Protein AF-A0A6H2D4D4-F1 (afdb_monomer_lite)

Foldseek 3Di:
DDDDDDDDPPDPDPDPPPPPPCPDLVQLLVLLCVQLNVVLSVQLVVLVVQLVVLVVLLVVLVPDPPRDPVSNVVSVVSNVVSVVSNVVSVVSSVLSLLVSLCVQQVHDSVVLVVCVVVVNQQLVSCVNSVHDSSNSPPDPPDPPPPPPPPPDDDDDDDDDDDDDDDDDPPDDDDDDDDDDDDDDDDDDDDDD

Secondary structure (DSSP, 8-state):
------------------------THHHHHHHHHHH-HHHHHHHHHHHHHHHHHHHHHHHHHH-TT--HHHHHHHHHHHHHHHHHHHHHHHHHHHHHHHHHHHHHT--HHHHHHHHHTT--HHHHHHHTT--GGGG--------------------------------------------------------

Sequence (192 aa):
MKPMKWIIIVALLAFPFTAMAQDSPQTAEQQLIDLVGKAIVEETTQRSEEVRKAKDILDEVLKTTTATQEEKEEAEKKVEEAEAKYAASQKKLDTARVDAYAKQCGKSRAQIQAMRDSGMGWGRIAKECGIHPSAAGKGKGKNKDKNKNKNKKNKSKYSDDDNDDEDDDGDSEDDEIKEKKQKKNKGKGKKK

pLDDT: mean 75.64, std 20.46, range [40.81, 98.25]

Structure (mmCIF, N/CA/C/O backbone):
data_AF-A0A6H2D4D4-F1
#
_entry.id   AF-A0A6H2D4D4-F1
#
loop_
_atom_site.group_PDB
_atom_site.id
_atom_site.type_symbol
_atom_site.label_atom_id
_atom_site.label_alt_id
_atom_site.label_comp_id
_atom_site.label_asym_id
_atom_site.label_entity_id
_atom_site.label_seq_id
_atom_site.pdbx_PDB_ins_code
_atom_site.Cartn_x
_atom_site.Cartn_y
_atom_site.Cartn_z
_atom_site.occupancy
_atom_site.B_iso_or_equiv
_atom_site.auth_seq_id
_atom_site.auth_comp_id
_atom_site.auth_asym_id
_atom_site.auth_atom_id
_atom_site.pdbx_PDB_model_num
ATOM 1 N N . MET A 1 1 ? -1.457 -3.472 66.836 1.00 45.16 1 MET A N 1
ATOM 2 C CA . MET A 1 1 ? -1.679 -3.725 65.394 1.00 45.16 1 MET A CA 1
ATOM 3 C C . MET A 1 1 ? -0.364 -3.450 64.676 1.00 45.16 1 MET A C 1
ATOM 5 O O . MET A 1 1 ? 0.176 -2.368 64.857 1.00 45.16 1 MET A O 1
ATOM 9 N N . LYS A 1 2 ? 0.232 -4.448 64.012 1.00 40.81 2 LYS A N 1
ATOM 10 C CA . LYS A 1 2 ? 1.581 -4.363 63.414 1.00 40.81 2 LYS A CA 1
ATOM 11 C C . LYS A 1 2 ? 1.457 -4.302 61.883 1.00 40.81 2 LYS A C 1
ATOM 13 O O . LYS A 1 2 ? 0.722 -5.127 61.345 1.00 40.81 2 LYS A O 1
ATOM 18 N N . PRO A 1 3 ? 2.152 -3.391 61.180 1.00 61.88 3 PRO A N 1
ATOM 19 C CA . PRO A 1 3 ? 2.104 -3.338 59.723 1.00 61.88 3 PRO A CA 1
ATOM 20 C C . PRO A 1 3 ? 2.983 -4.441 59.112 1.00 61.88 3 PRO A C 1
ATOM 22 O O . PRO A 1 3 ? 4.178 -4.531 59.403 1.00 61.88 3 PRO A O 1
ATOM 25 N N . MET A 1 4 ? 2.385 -5.287 58.268 1.00 57.50 4 MET A N 1
ATOM 26 C CA . MET A 1 4 ? 3.097 -6.293 57.476 1.00 57.50 4 MET A CA 1
ATOM 27 C C . MET A 1 4 ? 3.810 -5.619 56.302 1.00 57.50 4 MET A C 1
ATOM 29 O O . MET A 1 4 ? 3.177 -5.036 55.426 1.00 57.50 4 MET A O 1
ATOM 33 N N . LYS A 1 5 ? 5.139 -5.722 56.281 1.00 56.28 5 LYS A N 1
ATOM 34 C CA . LYS A 1 5 ? 5.980 -5.361 55.137 1.00 56.28 5 LYS A CA 1
ATOM 35 C C . LYS A 1 5 ? 6.016 -6.548 54.175 1.00 56.28 5 LYS A C 1
ATOM 37 O O . LYS A 1 5 ? 6.625 -7.567 54.489 1.00 56.28 5 LYS A O 1
ATOM 42 N N . TRP A 1 6 ? 5.358 -6.423 53.025 1.00 56.03 6 TRP A N 1
ATOM 43 C CA . TRP A 1 6 ? 5.508 -7.360 51.913 1.00 56.03 6 TRP A CA 1
ATOM 44 C C . TRP A 1 6 ? 6.823 -7.070 51.182 1.00 56.03 6 TRP A C 1
ATOM 46 O O . TRP A 1 6 ? 6.993 -6.010 50.583 1.00 56.03 6 TRP A O 1
ATOM 56 N N . ILE A 1 7 ? 7.765 -8.007 51.267 1.00 55.09 7 ILE A N 1
ATOM 57 C CA . ILE A 1 7 ? 9.005 -8.011 50.489 1.00 55.09 7 ILE A CA 1
ATOM 58 C C . ILE A 1 7 ? 8.679 -8.674 49.148 1.00 55.09 7 ILE A C 1
ATOM 60 O O . ILE A 1 7 ? 8.496 -9.887 49.082 1.00 55.09 7 ILE A O 1
ATOM 64 N N . ILE A 1 8 ? 8.579 -7.875 48.086 1.00 59.84 8 ILE A N 1
ATOM 65 C CA . ILE A 1 8 ? 8.473 -8.370 46.710 1.00 59.84 8 ILE A CA 1
ATOM 66 C C . ILE A 1 8 ? 9.898 -8.614 46.205 1.00 59.84 8 ILE A C 1
ATOM 68 O O . ILE A 1 8 ? 10.653 -7.677 45.951 1.00 59.84 8 ILE A O 1
ATOM 72 N N . ILE A 1 9 ? 10.274 -9.888 46.097 1.00 51.97 9 ILE A N 1
ATOM 73 C CA . ILE A 1 9 ? 11.524 -10.333 45.476 1.00 51.97 9 ILE A CA 1
ATOM 74 C C . ILE A 1 9 ? 11.336 -10.236 43.959 1.00 51.97 9 ILE A C 1
ATOM 76 O O . ILE A 1 9 ? 10.672 -11.069 43.346 1.00 51.97 9 ILE A O 1
ATOM 80 N N . VAL A 1 10 ? 11.909 -9.198 43.353 1.00 52.78 10 VAL A N 1
ATOM 81 C CA . VAL A 1 10 ? 12.012 -9.057 41.896 1.00 52.78 10 VAL A CA 1
ATOM 82 C C . VAL A 1 10 ? 13.139 -9.975 41.422 1.00 52.78 10 VAL A C 1
ATOM 84 O O . VAL A 1 10 ? 14.317 -9.624 41.470 1.00 52.78 10 VAL A O 1
ATOM 87 N N . ALA A 1 11 ? 12.775 -11.190 41.011 1.00 52.09 11 ALA A N 1
ATOM 88 C CA . ALA A 1 11 ? 13.682 -12.124 40.359 1.00 52.09 11 ALA A CA 1
ATOM 89 C C . ALA A 1 11 ? 13.967 -11.637 38.930 1.00 52.09 11 ALA A C 1
ATOM 91 O O . ALA A 1 11 ? 13.151 -11.774 38.019 1.00 52.09 11 ALA A O 1
ATOM 92 N N . LEU A 1 12 ? 15.140 -11.035 38.764 1.00 44.41 12 LEU A N 1
ATOM 93 C CA . LEU A 1 12 ? 15.682 -10.532 37.508 1.00 44.41 12 LEU A CA 1
ATOM 94 C C . LEU A 1 12 ? 16.164 -11.728 36.664 1.00 44.41 12 LEU A C 1
ATOM 96 O O . LEU A 1 12 ? 17.333 -12.106 36.686 1.00 44.41 12 LEU A O 1
ATOM 100 N N . LEU A 1 13 ? 15.227 -12.379 35.967 1.00 48.09 13 LEU A N 1
ATOM 101 C CA . LEU A 1 13 ? 15.516 -13.428 34.990 1.00 48.09 13 LEU A CA 1
ATOM 102 C C . LEU A 1 13 ? 16.180 -12.803 33.758 1.00 48.09 13 LEU A C 1
ATOM 104 O O . LEU A 1 13 ? 15.527 -12.195 32.911 1.00 48.09 13 LEU A O 1
ATOM 108 N N . ALA A 1 14 ? 17.498 -12.970 33.673 1.00 45.16 14 ALA A N 1
ATOM 109 C CA . ALA A 1 14 ? 18.284 -12.705 32.481 1.00 45.16 14 ALA A CA 1
ATOM 110 C C . ALA A 1 14 ? 17.878 -13.687 31.368 1.00 45.16 14 ALA A C 1
ATOM 112 O O . ALA A 1 14 ? 18.416 -14.787 31.254 1.00 45.16 14 ALA A O 1
ATOM 113 N N . PHE A 1 15 ? 16.904 -13.295 30.547 1.00 46.66 15 PHE A N 1
ATOM 114 C CA . PHE A 1 15 ? 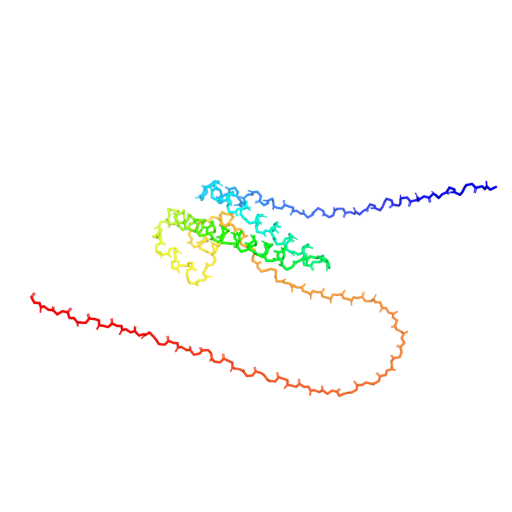16.656 -13.960 29.275 1.00 46.66 15 PHE A CA 1
ATOM 115 C C . PHE A 1 15 ? 17.802 -13.620 28.311 1.00 46.66 15 PHE A C 1
ATOM 117 O O . PHE A 1 15 ? 18.091 -12.436 28.112 1.00 46.66 15 PHE A O 1
ATOM 124 N N . PRO A 1 16 ? 18.458 -14.614 27.687 1.00 46.22 16 PRO A N 1
ATOM 125 C CA . PRO A 1 16 ? 19.383 -14.348 26.602 1.00 46.22 16 PRO A CA 1
ATOM 126 C C . PRO A 1 16 ? 18.584 -13.746 25.445 1.00 46.22 16 PRO A C 1
ATOM 128 O O . PRO A 1 16 ? 17.813 -14.438 24.776 1.00 46.22 16 PRO A O 1
ATOM 131 N N . PHE A 1 17 ? 18.764 -12.443 25.219 1.00 46.81 17 PHE A N 1
ATOM 132 C CA . PHE A 1 17 ? 18.384 -11.797 23.971 1.00 46.81 17 PHE A CA 1
ATOM 133 C C . PHE A 1 17 ? 19.105 -12.542 22.854 1.00 46.81 17 PHE A C 1
ATOM 135 O O . PHE A 1 17 ? 20.295 -12.360 22.606 1.00 46.81 17 PHE A O 1
ATOM 142 N N . THR A 1 18 ? 18.376 -13.444 22.208 1.00 52.31 18 THR A N 1
ATOM 143 C CA . THR A 1 18 ? 18.823 -14.043 20.964 1.00 52.31 18 THR A CA 1
ATOM 144 C C . THR A 1 18 ? 18.830 -12.891 19.974 1.00 52.31 18 THR A C 1
ATOM 146 O O . THR A 1 18 ? 17.768 -12.403 19.590 1.00 52.31 18 THR A O 1
ATOM 149 N N . ALA A 1 19 ? 20.024 -12.398 19.648 1.00 44.31 19 ALA A N 1
ATOM 150 C CA . ALA A 1 19 ? 20.246 -11.403 18.616 1.00 44.31 19 ALA A CA 1
ATOM 151 C C . ALA A 1 19 ? 19.786 -11.996 17.278 1.00 44.31 19 ALA A C 1
ATOM 153 O O . ALA A 1 19 ? 20.555 -12.595 16.530 1.00 44.31 19 ALA A O 1
ATOM 154 N N . MET A 1 20 ? 18.487 -11.889 17.008 1.00 51.41 20 MET A N 1
ATOM 155 C CA . MET A 1 20 ? 17.940 -12.028 15.672 1.00 51.41 20 MET A CA 1
ATOM 156 C C . MET A 1 20 ? 18.625 -10.942 14.856 1.00 51.41 20 MET A C 1
ATOM 158 O O . MET A 1 20 ? 18.450 -9.761 15.149 1.00 51.41 20 MET A O 1
ATOM 162 N N . ALA A 1 21 ? 19.450 -11.344 13.892 1.00 49.28 21 ALA A N 1
ATOM 163 C CA . ALA A 1 21 ? 20.021 -10.444 12.908 1.00 49.28 21 ALA A CA 1
ATOM 164 C C . ALA A 1 21 ? 18.873 -9.650 12.266 1.00 49.28 21 ALA A C 1
ATOM 166 O O . ALA A 1 21 ? 18.154 -10.151 11.400 1.00 49.28 21 ALA A O 1
ATOM 167 N N . GLN A 1 22 ? 18.663 -8.425 12.753 1.00 46.94 22 GLN A N 1
ATOM 168 C CA . GLN A 1 22 ? 17.867 -7.405 12.098 1.00 46.94 22 GLN A CA 1
ATOM 169 C C . GLN A 1 22 ? 18.654 -7.007 10.857 1.00 46.94 22 GLN A C 1
ATOM 171 O O . GLN A 1 22 ? 19.409 -6.044 10.862 1.00 46.94 22 GLN A O 1
ATOM 176 N N . ASP A 1 23 ? 18.529 -7.809 9.807 1.00 50.09 23 ASP A N 1
ATOM 177 C CA . ASP A 1 23 ? 18.882 -7.396 8.461 1.00 50.09 23 ASP A CA 1
ATOM 178 C C . ASP A 1 23 ? 17.985 -6.187 8.153 1.00 50.09 23 ASP A C 1
ATOM 180 O O . ASP A 1 23 ? 16.769 -6.314 7.975 1.00 50.09 23 ASP A O 1
ATOM 184 N N . SER A 1 24 ? 18.564 -4.997 8.314 1.00 51.78 24 SER A N 1
ATOM 185 C CA . SER A 1 24 ? 17.846 -3.754 8.570 1.00 51.78 24 SER A CA 1
ATOM 186 C C . SER A 1 24 ? 16.835 -3.461 7.452 1.00 51.78 24 SER A C 1
ATOM 188 O O . SER A 1 24 ? 17.247 -3.267 6.302 1.00 51.78 24 SER A O 1
ATOM 190 N N . PRO A 1 25 ? 15.523 -3.343 7.752 1.00 54.84 25 PRO A N 1
ATOM 191 C CA . PRO A 1 25 ? 14.494 -3.014 6.756 1.00 54.84 25 PRO A CA 1
ATOM 192 C C . PRO A 1 25 ? 14.746 -1.675 6.040 1.00 54.84 25 PRO A C 1
ATOM 194 O O . PRO A 1 25 ? 14.215 -1.446 4.954 1.00 54.84 25 PRO A O 1
ATOM 197 N N . GLN A 1 26 ? 15.628 -0.836 6.594 1.00 55.75 26 GLN A N 1
ATOM 198 C CA . GLN A 1 26 ? 16.033 0.443 6.019 1.00 55.75 26 GLN A CA 1
ATOM 199 C C . GLN A 1 26 ? 16.576 0.342 4.586 1.00 55.75 26 GLN A C 1
ATOM 201 O O . GLN A 1 26 ? 16.350 1.260 3.807 1.00 55.75 26 GLN A O 1
ATOM 206 N N . THR A 1 27 ? 17.242 -0.748 4.189 1.00 64.44 27 THR A N 1
ATOM 207 C CA . THR A 1 27 ? 17.866 -0.807 2.849 1.00 64.44 27 THR A CA 1
ATOM 208 C C . THR A 1 27 ? 16.850 -0.961 1.714 1.00 64.44 27 THR A C 1
ATOM 210 O O . THR A 1 27 ? 17.025 -0.376 0.646 1.00 64.44 27 THR A O 1
ATOM 213 N N . ALA A 1 28 ? 15.765 -1.711 1.933 1.00 64.12 28 ALA A N 1
ATOM 214 C CA . ALA A 1 28 ? 14.739 -1.926 0.912 1.00 64.12 28 ALA A CA 1
ATOM 215 C C . ALA A 1 28 ? 13.829 -0.702 0.753 1.00 64.12 28 ALA A C 1
ATOM 217 O O . ALA A 1 28 ? 13.467 -0.334 -0.365 1.00 64.12 28 ALA A O 1
ATOM 218 N N . GLU A 1 29 ? 13.488 -0.049 1.865 1.00 63.66 29 GLU A N 1
ATOM 219 C CA . GLU A 1 29 ? 12.719 1.194 1.837 1.00 63.66 29 GLU A CA 1
ATOM 220 C C . GLU A 1 29 ? 13.517 2.322 1.186 1.00 63.66 29 GLU A C 1
ATOM 222 O O . GLU A 1 29 ? 12.974 3.011 0.332 1.00 63.66 29 GLU A O 1
ATOM 227 N N . GLN A 1 30 ? 14.812 2.461 1.491 1.00 72.25 30 GLN A N 1
ATOM 228 C CA . GLN A 1 30 ? 15.668 3.478 0.871 1.00 72.25 30 GLN A CA 1
ATOM 229 C C . GLN A 1 30 ? 15.779 3.319 -0.648 1.00 72.25 30 GLN A C 1
ATOM 231 O O . GLN A 1 30 ? 15.680 4.307 -1.369 1.00 72.25 30 GLN A O 1
ATOM 236 N N . GLN A 1 31 ? 15.924 2.093 -1.156 1.00 71.44 31 GLN A N 1
ATOM 237 C CA . GLN A 1 31 ? 15.977 1.864 -2.604 1.00 71.44 31 GLN A CA 1
ATOM 238 C C . GLN A 1 31 ? 14.624 2.113 -3.279 1.00 71.44 31 GLN A C 1
ATOM 240 O O . GLN A 1 31 ? 14.575 2.652 -4.381 1.00 71.44 31 GLN A O 1
ATOM 245 N N . LEU A 1 32 ? 13.517 1.764 -2.616 1.00 73.19 32 LEU A N 1
ATOM 246 C CA . LEU A 1 32 ? 12.183 2.085 -3.119 1.00 73.19 32 LEU A CA 1
ATOM 247 C C . LEU A 1 32 ? 11.943 3.602 -3.138 1.00 73.19 32 LEU A C 1
ATOM 249 O O . LEU A 1 32 ? 11.353 4.122 -4.081 1.00 73.19 32 LEU A O 1
ATOM 253 N N . ILE A 1 33 ? 12.413 4.299 -2.104 1.00 78.44 33 ILE A N 1
ATOM 254 C CA . ILE A 1 33 ? 12.375 5.756 -1.975 1.00 78.44 33 ILE A CA 1
ATOM 255 C C . ILE A 1 33 ? 13.165 6.424 -3.103 1.00 78.44 33 ILE A C 1
ATOM 257 O O . ILE A 1 33 ? 12.666 7.379 -3.692 1.00 78.44 33 ILE A O 1
ATOM 261 N N . ASP A 1 34 ? 14.354 5.919 -3.425 1.00 82.88 34 ASP A N 1
ATOM 262 C CA . ASP A 1 34 ? 15.183 6.451 -4.512 1.00 82.88 34 ASP A CA 1
ATOM 263 C C . ASP A 1 34 ? 14.537 6.206 -5.887 1.00 82.88 34 ASP A C 1
ATOM 265 O O . ASP A 1 34 ? 14.546 7.062 -6.770 1.00 82.88 34 ASP A O 1
ATOM 269 N N . LEU A 1 35 ? 13.880 5.054 -6.044 1.00 77.44 35 LEU A N 1
ATOM 270 C CA . LEU A 1 35 ? 13.269 4.634 -7.300 1.00 77.44 35 LEU A CA 1
ATOM 271 C C . LEU A 1 35 ? 11.923 5.323 -7.599 1.00 77.44 35 LEU A C 1
ATOM 273 O O . LEU A 1 35 ? 11.656 5.723 -8.731 1.00 77.44 35 LEU A O 1
ATOM 277 N N . VAL A 1 36 ? 11.049 5.409 -6.597 1.00 85.19 36 VAL A N 1
ATOM 278 C CA . VAL A 1 36 ? 9.641 5.836 -6.727 1.00 85.19 36 VAL A CA 1
ATOM 279 C C . VAL A 1 36 ? 9.440 7.268 -6.215 1.00 85.19 36 VAL A C 1
ATOM 281 O O . VAL A 1 36 ? 8.467 7.931 -6.571 1.00 85.19 36 VAL A O 1
ATOM 284 N N . GLY A 1 37 ? 10.379 7.769 -5.412 1.00 89.56 37 GLY A N 1
ATOM 285 C CA . GLY A 1 37 ? 10.309 9.052 -4.729 1.00 89.56 37 GLY A CA 1
ATOM 286 C C . GLY A 1 37 ? 9.872 8.903 -3.272 1.00 89.56 37 GLY A C 1
ATOM 287 O O . GLY A 1 37 ? 8.853 8.280 -2.960 1.00 89.56 37 GLY A O 1
ATOM 288 N N . LYS A 1 38 ? 10.624 9.549 -2.371 1.00 89.56 38 LYS A N 1
ATOM 289 C CA . LYS A 1 38 ? 10.400 9.528 -0.916 1.00 89.56 38 LYS A CA 1
ATOM 290 C C . LYS A 1 38 ? 8.970 9.890 -0.520 1.00 89.56 38 LYS A C 1
ATOM 292 O O . LYS A 1 38 ? 8.352 9.178 0.263 1.00 89.56 38 LYS A O 1
ATOM 297 N N . ALA A 1 39 ? 8.436 10.953 -1.119 1.00 88.62 39 ALA A N 1
ATOM 298 C CA . ALA A 1 39 ? 7.129 11.498 -0.768 1.00 88.62 39 ALA A CA 1
ATOM 299 C C . ALA A 1 39 ? 5.982 10.493 -0.974 1.00 88.62 39 ALA A C 1
ATOM 301 O O . ALA A 1 39 ? 5.096 10.402 -0.134 1.00 88.62 39 ALA A O 1
ATOM 302 N N . ILE A 1 40 ? 6.008 9.707 -2.057 1.00 91.69 40 ILE A N 1
ATOM 303 C CA . ILE A 1 40 ? 4.932 8.750 -2.368 1.00 91.69 40 ILE A CA 1
ATOM 304 C C . ILE A 1 40 ? 4.987 7.548 -1.418 1.00 91.69 40 ILE A C 1
ATOM 306 O O . ILE A 1 40 ? 3.948 7.052 -0.971 1.00 91.69 40 ILE A O 1
ATOM 310 N N . VAL A 1 41 ? 6.198 7.079 -1.100 1.00 90.88 41 VAL A N 1
ATOM 311 C CA . VAL A 1 41 ? 6.401 5.980 -0.148 1.00 90.88 41 VAL A CA 1
ATOM 312 C C . VAL A 1 41 ? 5.967 6.413 1.253 1.00 90.88 41 VAL A C 1
ATOM 314 O O . VAL A 1 41 ? 5.173 5.710 1.873 1.00 90.88 41 VAL A O 1
ATOM 317 N N . GLU A 1 42 ? 6.399 7.589 1.718 1.00 91.25 42 GLU A N 1
ATOM 318 C CA . GLU A 1 42 ? 6.004 8.137 3.022 1.00 91.25 42 GLU A CA 1
ATOM 319 C C . GLU A 1 42 ? 4.496 8.400 3.113 1.00 91.25 42 GLU A C 1
ATOM 321 O O . GLU A 1 42 ? 3.882 7.986 4.095 1.00 91.25 42 GLU A O 1
ATOM 326 N N . GLU A 1 43 ? 3.874 8.989 2.081 1.00 92.56 43 GLU A N 1
ATOM 327 C CA . GLU A 1 43 ? 2.415 9.17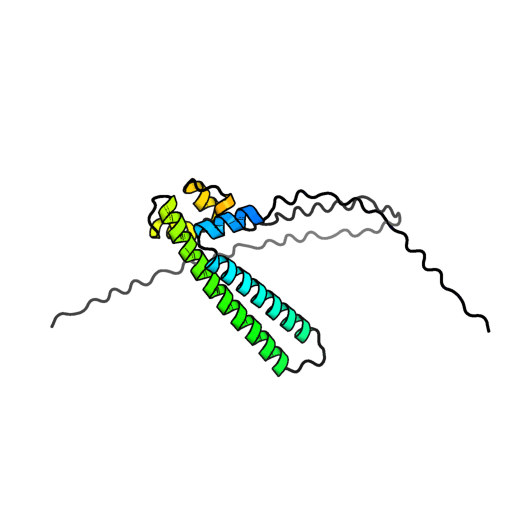7 2.023 1.00 92.56 43 GLU A CA 1
ATOM 328 C C . GLU A 1 43 ? 1.700 7.828 2.169 1.00 92.56 43 GLU A C 1
ATOM 330 O O . GLU A 1 43 ? 0.786 7.687 2.979 1.00 92.56 43 GLU A O 1
ATOM 335 N N . THR A 1 44 ? 2.127 6.803 1.428 1.00 93.38 44 THR A N 1
ATOM 336 C CA . THR A 1 44 ? 1.479 5.483 1.469 1.00 93.38 44 THR A CA 1
ATOM 337 C C . THR A 1 44 ? 1.641 4.808 2.832 1.00 93.38 44 THR A C 1
ATOM 339 O O . THR A 1 44 ? 0.676 4.240 3.348 1.00 93.38 44 THR A O 1
ATOM 342 N N . THR A 1 45 ? 2.822 4.907 3.445 1.00 92.00 45 THR A N 1
ATOM 343 C CA . THR A 1 45 ? 3.078 4.394 4.799 1.00 92.00 45 THR A CA 1
ATOM 344 C C . THR A 1 45 ? 2.235 5.128 5.839 1.00 92.00 45 THR A C 1
ATOM 346 O O . THR A 1 45 ? 1.585 4.484 6.659 1.00 92.00 45 THR A O 1
ATOM 349 N N . GLN A 1 46 ? 2.155 6.459 5.767 1.00 94.88 46 GLN A N 1
ATOM 350 C CA . GLN A 1 46 ? 1.309 7.256 6.656 1.00 94.88 46 GLN A CA 1
ATOM 351 C C . GLN A 1 46 ? -0.167 6.858 6.534 1.00 94.88 46 GLN A C 1
ATOM 353 O O . GLN A 1 46 ? -0.826 6.636 7.548 1.00 94.88 46 GLN A O 1
ATOM 358 N N . ARG A 1 47 ? -0.681 6.690 5.307 1.00 95.94 47 ARG A N 1
ATOM 359 C CA . ARG A 1 47 ? -2.060 6.219 5.087 1.00 95.94 47 ARG A CA 1
ATOM 360 C C . ARG A 1 47 ? -2.290 4.807 5.630 1.00 95.94 47 ARG A C 1
ATOM 362 O O . ARG A 1 47 ? -3.360 4.534 6.159 1.00 95.94 47 ARG A O 1
ATOM 369 N N . SER A 1 48 ? -1.295 3.920 5.551 1.00 94.75 48 SER A N 1
ATOM 370 C CA . SER A 1 48 ? -1.383 2.587 6.163 1.00 94.75 48 SER A CA 1
ATOM 371 C C . SER A 1 48 ? -1.520 2.663 7.686 1.00 94.75 48 SER A C 1
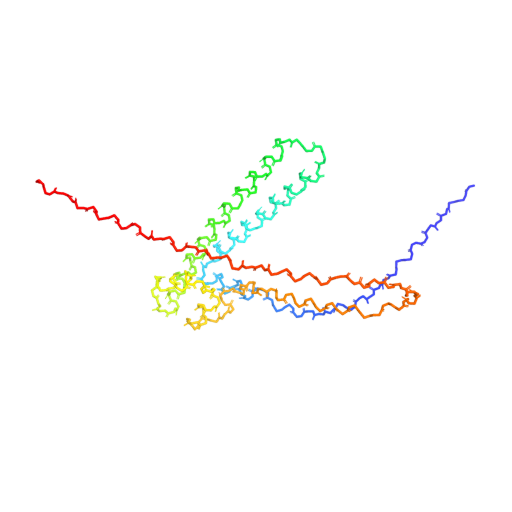ATOM 373 O O . SER A 1 48 ? -2.269 1.885 8.276 1.00 94.75 48 SER A O 1
ATOM 375 N N . GLU A 1 49 ? -0.794 3.579 8.329 1.00 96.00 49 GLU A N 1
ATOM 376 C CA . GLU A 1 49 ? -0.887 3.804 9.775 1.00 96.00 49 GLU A CA 1
ATOM 377 C C . GLU A 1 49 ? -2.231 4.429 10.169 1.00 96.00 49 GLU A C 1
ATOM 379 O O . GLU A 1 49 ? -2.786 4.068 11.204 1.00 96.00 49 GLU A O 1
ATOM 384 N N . GLU A 1 50 ? -2.794 5.319 9.344 1.00 96.69 50 GLU A N 1
ATOM 385 C CA . GLU A 1 50 ? -4.149 5.859 9.541 1.00 96.69 50 GLU A CA 1
ATOM 386 C C . GLU A 1 50 ? -5.208 4.748 9.524 1.00 96.69 50 GLU A C 1
ATOM 388 O O . GLU A 1 50 ? -6.050 4.707 10.419 1.00 96.69 50 GLU A O 1
ATOM 393 N N . VAL A 1 51 ? -5.127 3.807 8.574 1.00 97.94 51 VAL A N 1
ATOM 394 C CA . VAL A 1 51 ? -6.023 2.635 8.529 1.00 97.94 51 VAL A CA 1
ATOM 395 C C . VAL A 1 51 ? -5.891 1.792 9.792 1.00 97.94 51 VAL A C 1
ATOM 397 O O . VAL A 1 51 ? -6.902 1.386 10.360 1.00 97.94 51 VAL A O 1
ATOM 400 N N . ARG A 1 52 ? -4.659 1.534 10.253 1.00 97.00 52 ARG A N 1
ATOM 401 C CA . ARG A 1 52 ? -4.434 0.764 11.484 1.00 97.00 52 ARG A CA 1
ATOM 402 C C . ARG A 1 52 ? -5.085 1.446 12.686 1.00 97.00 52 ARG A C 1
ATOM 404 O O . ARG A 1 52 ? -5.875 0.815 13.374 1.00 97.00 52 ARG A O 1
ATOM 411 N N . LYS A 1 53 ? -4.832 2.744 12.874 1.00 97.50 53 LYS A N 1
ATOM 412 C CA . LYS A 1 53 ? -5.421 3.524 13.972 1.00 97.50 53 LYS A CA 1
ATOM 413 C C . LYS A 1 53 ? -6.946 3.556 13.915 1.00 97.50 53 LYS A C 1
ATOM 415 O O . LYS A 1 53 ? -7.587 3.419 14.947 1.00 97.50 53 LYS A O 1
ATOM 420 N N . ALA A 1 54 ? -7.532 3.725 12.729 1.00 97.44 54 ALA A N 1
ATOM 421 C CA . ALA A 1 54 ? -8.984 3.713 12.573 1.00 97.44 54 ALA A CA 1
ATOM 422 C C . ALA A 1 54 ? -9.585 2.352 12.969 1.00 97.44 54 ALA A C 1
ATOM 424 O O . ALA A 1 54 ? -10.616 2.311 13.634 1.00 97.44 54 ALA A O 1
ATOM 425 N N . LYS A 1 55 ? -8.917 1.246 12.614 1.00 97.62 55 LYS A N 1
ATOM 426 C CA . LYS A 1 55 ? -9.336 -0.108 13.006 1.00 97.62 55 LYS A CA 1
ATOM 427 C C . LYS A 1 55 ? -9.201 -0.354 14.503 1.00 97.62 55 LYS A C 1
ATOM 429 O O . LYS A 1 55 ? -10.099 -0.955 15.078 1.00 97.62 55 LYS A O 1
ATOM 434 N N . ASP A 1 56 ? -8.128 0.135 15.121 1.00 97.56 56 ASP A N 1
ATOM 435 C CA . ASP A 1 56 ? -7.940 0.043 16.571 1.00 97.56 56 ASP A CA 1
ATOM 436 C C . ASP A 1 56 ? -9.063 0.792 17.316 1.00 97.56 56 ASP A C 1
ATOM 438 O O . ASP A 1 56 ? -9.627 0.263 18.269 1.00 97.56 56 ASP A O 1
ATOM 442 N N . ILE A 1 57 ? -9.457 1.979 16.829 1.00 97.62 57 ILE A N 1
ATOM 443 C CA . ILE A 1 57 ? -10.595 2.741 17.374 1.00 97.62 57 ILE A CA 1
ATOM 444 C C . ILE A 1 57 ? -11.904 1.962 17.215 1.00 97.62 57 ILE A C 1
ATOM 446 O O . ILE A 1 57 ? -12.673 1.869 18.166 1.00 97.62 57 ILE A O 1
ATOM 450 N N . LEU A 1 58 ? -12.168 1.395 16.034 1.00 97.12 58 LEU A N 1
ATOM 451 C CA . LEU A 1 58 ? -13.372 0.594 15.812 1.00 97.12 58 LEU A CA 1
ATOM 452 C C . LEU A 1 58 ? -13.424 -0.615 16.758 1.00 97.12 58 LEU A C 1
ATOM 454 O O . LEU A 1 58 ? -14.459 -0.870 17.363 1.00 97.12 58 LEU A O 1
ATOM 458 N N . ASP A 1 59 ? -12.312 -1.331 16.927 1.00 97.81 59 ASP A N 1
ATOM 459 C CA . ASP A 1 59 ? -12.220 -2.469 17.848 1.00 97.81 59 ASP A CA 1
ATOM 460 C C . ASP A 1 59 ? -12.461 -2.045 19.311 1.00 97.81 59 ASP A C 1
ATOM 462 O O . ASP A 1 59 ? -13.168 -2.727 20.053 1.00 97.81 59 ASP A O 1
ATOM 466 N N . GLU A 1 60 ? -11.949 -0.884 19.727 1.00 97.81 60 GLU A N 1
ATOM 467 C CA . GLU A 1 60 ? -12.205 -0.322 21.059 1.00 97.81 60 GLU A CA 1
ATOM 468 C C . GLU A 1 60 ? -13.680 0.075 21.263 1.00 97.81 60 GLU A C 1
ATOM 470 O O . GLU A 1 60 ? -14.274 -0.242 22.301 1.00 97.81 60 GLU A O 1
ATOM 475 N N . VAL A 1 61 ? -14.313 0.681 20.253 1.00 97.75 61 VAL A N 1
ATOM 476 C CA . VAL A 1 61 ? -15.749 1.009 20.270 1.00 97.75 61 VAL A CA 1
ATOM 477 C C . VAL A 1 61 ? -16.597 -0.264 20.341 1.00 97.75 61 VAL A C 1
ATOM 479 O O . VAL A 1 61 ? -17.546 -0.328 21.120 1.00 97.75 61 VAL A O 1
ATOM 482 N N . LEU A 1 62 ? -16.239 -1.313 19.595 1.00 96.50 62 LEU A N 1
ATOM 483 C CA . LEU A 1 62 ? -16.957 -2.593 19.607 1.00 96.50 62 LEU A CA 1
ATOM 484 C C . LEU A 1 62 ? -16.819 -3.347 20.935 1.00 96.50 62 LEU A C 1
ATOM 486 O O . LEU A 1 62 ? -17.757 -4.027 21.353 1.00 96.50 62 LEU A O 1
ATOM 490 N N . LYS A 1 63 ? -15.676 -3.218 21.617 1.00 97.94 63 LYS A N 1
ATOM 491 C CA . LYS A 1 63 ? -15.452 -3.792 22.955 1.00 97.94 63 LYS A CA 1
ATOM 492 C C . LYS A 1 63 ? -16.224 -3.064 24.054 1.00 97.94 63 LYS A C 1
ATOM 494 O O . LYS A 1 63 ? -16.495 -3.652 25.102 1.00 97.94 63 LYS A O 1
ATOM 499 N N . THR A 1 64 ? -16.575 -1.802 23.833 1.00 97.06 64 THR A N 1
ATOM 500 C CA . THR A 1 64 ? -17.291 -0.986 24.811 1.00 97.06 64 THR A CA 1
ATOM 501 C C . THR A 1 64 ? -18.778 -1.351 24.813 1.00 97.06 64 THR A C 1
ATOM 503 O O . THR A 1 64 ? -19.509 -1.078 23.865 1.00 97.06 64 THR A O 1
ATOM 506 N N . THR A 1 65 ? -19.263 -1.957 25.901 1.00 95.00 65 THR A N 1
ATOM 507 C CA . THR A 1 65 ? -20.660 -2.428 26.015 1.00 95.00 65 THR A CA 1
ATOM 508 C C . THR A 1 65 ? -21.695 -1.303 26.020 1.00 95.00 65 THR A C 1
ATOM 510 O O . THR A 1 65 ? -22.866 -1.550 25.742 1.00 95.00 65 THR A O 1
ATOM 513 N N . THR A 1 66 ? -21.274 -0.074 26.322 1.00 97.44 66 THR A N 1
ATOM 514 C CA . THR A 1 66 ? -22.120 1.125 26.351 1.00 97.44 66 THR A CA 1
ATOM 515 C C . THR A 1 66 ? -22.054 1.951 25.069 1.00 97.44 66 THR A C 1
ATOM 517 O O . THR A 1 66 ? -22.703 2.991 25.014 1.00 97.44 66 THR A O 1
ATOM 520 N N . ALA A 1 67 ? -21.274 1.531 24.065 1.00 95.94 67 ALA A N 1
ATOM 521 C CA . ALA A 1 67 ? -21.157 2.274 22.817 1.00 95.94 67 ALA A CA 1
ATOM 522 C C . ALA A 1 67 ? -22.507 2.319 22.093 1.00 95.94 67 ALA A C 1
ATOM 524 O O . ALA A 1 67 ? -23.132 1.286 21.817 1.00 95.94 67 ALA A O 1
ATOM 525 N N . THR A 1 68 ? -22.940 3.532 21.782 1.00 97.62 68 THR A N 1
ATOM 526 C CA . THR A 1 68 ? -24.142 3.806 21.003 1.00 97.62 68 THR A CA 1
ATOM 527 C C . THR A 1 68 ? -23.970 3.334 19.559 1.00 97.62 68 THR A C 1
ATOM 529 O O . THR A 1 68 ? -22.859 3.145 19.059 1.00 97.62 68 THR A O 1
ATOM 532 N N . GLN A 1 69 ? -25.090 3.128 18.866 1.00 97.19 69 GLN A N 1
ATOM 533 C CA . GLN A 1 69 ? -25.069 2.766 17.448 1.00 97.19 69 GLN A CA 1
ATOM 534 C C . GLN A 1 69 ? -24.401 3.858 16.596 1.00 97.19 69 GLN A C 1
ATOM 536 O O . GLN A 1 69 ? -23.638 3.541 15.688 1.00 97.19 69 GLN A O 1
ATOM 541 N N . GLU A 1 70 ? -24.621 5.130 16.938 1.00 97.62 70 GLU A N 1
ATOM 542 C CA . GLU A 1 70 ? -24.016 6.272 16.245 1.00 97.62 70 GLU A CA 1
ATOM 543 C C . GLU A 1 70 ? -22.481 6.262 16.353 1.00 97.62 70 GLU A C 1
ATOM 545 O O . GLU A 1 70 ? -21.794 6.473 15.356 1.00 97.62 70 GLU A O 1
ATOM 550 N N . GLU A 1 71 ? -21.925 5.940 17.528 1.00 97.62 71 GLU A N 1
ATOM 551 C CA . GLU A 1 71 ? -20.469 5.833 17.722 1.00 97.62 71 GLU A CA 1
ATOM 552 C C . GLU A 1 71 ? -19.849 4.706 16.885 1.00 97.62 71 GLU A C 1
ATOM 554 O O . GLU A 1 71 ? -18.747 4.860 16.350 1.00 97.62 71 GLU A O 1
ATOM 559 N N . LYS A 1 72 ? -20.561 3.581 16.739 1.00 98.06 72 LYS A N 1
ATOM 560 C CA . LYS A 1 72 ? -20.129 2.461 15.889 1.00 98.06 72 LYS A CA 1
ATOM 561 C C . LYS A 1 72 ? -20.119 2.861 14.420 1.00 98.06 72 LYS A C 1
ATOM 563 O O . LYS A 1 72 ? -19.102 2.682 13.756 1.00 98.06 72 LYS A O 1
ATOM 568 N N . GLU A 1 73 ? -21.206 3.460 13.938 1.00 97.69 73 GLU A N 1
ATOM 569 C CA . GLU A 1 73 ? -21.320 3.925 12.551 1.00 97.69 73 GLU A CA 1
ATOM 570 C C . GLU A 1 73 ? -20.267 4.992 12.217 1.00 97.69 73 GLU A C 1
ATOM 572 O O . GLU A 1 73 ? -19.665 4.966 11.141 1.00 97.69 73 GLU A O 1
ATOM 577 N N . GLU A 1 74 ? -19.970 5.906 13.146 1.00 97.62 74 GLU A N 1
ATOM 578 C CA . GLU A 1 74 ? -18.904 6.892 12.955 1.00 97.62 74 GLU A CA 1
ATOM 579 C C . GLU A 1 74 ? -17.518 6.230 12.871 1.00 97.62 74 GLU A C 1
ATOM 581 O O . GLU A 1 74 ? -16.702 6.600 12.018 1.00 97.62 74 GLU A O 1
ATOM 586 N N . ALA A 1 75 ? -17.233 5.249 13.732 1.00 97.69 75 ALA A N 1
ATOM 587 C CA . ALA A 1 75 ? -15.971 4.515 13.708 1.00 97.69 75 ALA A CA 1
ATOM 588 C C . ALA A 1 75 ? -15.807 3.693 12.416 1.00 97.69 75 ALA A C 1
ATOM 590 O O . ALA A 1 75 ? -14.740 3.731 11.798 1.00 97.69 75 ALA A O 1
ATOM 591 N N . GLU A 1 76 ? -16.864 3.018 11.959 1.00 97.75 76 GLU A N 1
ATOM 592 C CA . GLU A 1 76 ? -16.881 2.286 10.687 1.00 97.75 76 GLU A CA 1
ATOM 593 C C . GLU A 1 76 ? -16.620 3.219 9.501 1.00 97.75 76 GLU A C 1
ATOM 595 O O . GLU A 1 76 ? -15.740 2.952 8.677 1.00 97.75 76 GLU A O 1
ATOM 600 N N . LYS A 1 77 ? -17.292 4.374 9.463 1.00 98.25 77 LYS A N 1
ATOM 601 C CA . LYS A 1 77 ? -17.083 5.387 8.423 1.00 98.25 77 LYS A CA 1
ATOM 602 C C . LYS A 1 77 ? -15.641 5.904 8.394 1.00 98.25 77 LYS A C 1
ATOM 604 O O . LYS A 1 77 ? -15.087 6.127 7.317 1.00 98.25 77 LYS A O 1
ATOM 609 N N . LYS A 1 78 ? -14.999 6.076 9.557 1.00 97.50 78 LYS A N 1
ATOM 610 C CA . LYS A 1 78 ? -13.577 6.464 9.641 1.00 97.50 78 LYS A CA 1
ATOM 611 C C . LYS A 1 78 ? -12.653 5.387 9.072 1.00 97.50 78 LYS A C 1
ATOM 613 O O . LYS A 1 78 ? -11.678 5.731 8.402 1.00 97.50 78 LYS A O 1
ATOM 618 N N . VAL A 1 79 ? -12.945 4.107 9.320 1.00 98.00 79 VAL A N 1
ATOM 619 C CA . VAL A 1 79 ? -12.193 2.991 8.724 1.00 98.00 79 VAL A CA 1
ATOM 620 C C . VAL A 1 79 ? -12.350 2.998 7.208 1.00 98.00 79 VAL A C 1
ATOM 622 O O . VAL A 1 79 ? -11.339 2.972 6.508 1.00 98.00 79 VAL A O 1
ATOM 625 N N . GLU A 1 80 ? -13.578 3.111 6.700 1.00 98.12 80 GLU A N 1
ATOM 626 C CA . GLU A 1 80 ? -13.852 3.154 5.259 1.00 98.12 80 GLU A CA 1
ATOM 627 C C . GLU A 1 80 ? -13.111 4.316 4.575 1.00 98.12 80 GLU A C 1
ATOM 629 O O . GLU A 1 80 ? -12.432 4.128 3.562 1.00 98.12 80 GLU A O 1
ATOM 634 N N . GLU A 1 81 ? -13.168 5.519 5.153 1.00 98.00 81 GLU A N 1
ATOM 635 C CA . GLU A 1 81 ? -12.480 6.692 4.610 1.00 98.00 81 GLU A CA 1
ATOM 636 C C . GLU A 1 81 ? -10.952 6.511 4.601 1.00 98.00 81 GLU A C 1
ATOM 638 O O . GLU A 1 81 ? -10.280 6.850 3.616 1.00 98.00 81 GLU A O 1
ATOM 643 N N . ALA A 1 82 ? -10.385 5.965 5.682 1.00 97.44 82 ALA A N 1
ATOM 644 C CA . ALA A 1 82 ? -8.957 5.678 5.769 1.00 97.44 82 ALA A CA 1
ATOM 645 C C . ALA A 1 82 ? -8.532 4.625 4.732 1.00 97.44 82 ALA A C 1
ATOM 647 O O . ALA A 1 82 ? -7.512 4.796 4.057 1.00 97.44 82 ALA A O 1
ATOM 648 N N . GLU A 1 83 ? -9.324 3.566 4.551 1.00 97.12 83 GLU A N 1
ATOM 649 C CA . GLU A 1 83 ? -9.065 2.518 3.561 1.00 97.12 83 GLU A CA 1
ATOM 650 C C . GLU A 1 83 ? -9.146 3.054 2.130 1.00 97.12 83 GLU A C 1
ATOM 652 O O . GLU A 1 83 ? -8.266 2.759 1.317 1.00 97.12 83 GLU A O 1
ATOM 657 N N . ALA A 1 84 ? -10.126 3.908 1.824 1.00 97.88 84 ALA A N 1
ATOM 658 C CA . ALA A 1 84 ? -10.239 4.559 0.522 1.00 97.88 84 ALA A CA 1
ATOM 659 C C . ALA A 1 84 ? -9.013 5.438 0.214 1.00 97.88 84 ALA A C 1
ATOM 661 O O . ALA A 1 84 ? -8.449 5.374 -0.886 1.00 97.88 84 ALA A O 1
ATOM 662 N N . LYS A 1 85 ? -8.547 6.222 1.198 1.00 96.94 85 LYS A N 1
ATOM 663 C CA . LYS A 1 85 ? -7.325 7.038 1.085 1.00 96.94 85 LYS A CA 1
ATOM 664 C C . LYS A 1 85 ? -6.082 6.174 0.875 1.00 96.94 85 LYS A C 1
ATOM 666 O O . LYS A 1 85 ? -5.248 6.503 0.028 1.00 96.94 85 LYS A O 1
ATOM 671 N N . TYR A 1 86 ? -5.964 5.067 1.604 1.00 96.88 86 TYR A N 1
ATOM 672 C CA . TYR A 1 86 ? -4.861 4.122 1.455 1.00 96.88 86 TYR A CA 1
ATOM 673 C C . TYR A 1 86 ? -4.872 3.412 0.095 1.00 96.88 86 TYR A C 1
ATOM 675 O O . TYR A 1 86 ? -3.839 3.306 -0.562 1.00 96.88 86 TYR A O 1
ATOM 683 N N . ALA A 1 87 ? -6.038 2.989 -0.393 1.00 96.81 87 ALA A N 1
ATOM 684 C CA . ALA A 1 87 ? -6.170 2.397 -1.721 1.00 96.81 87 ALA A CA 1
ATOM 685 C C . ALA A 1 87 ? -5.776 3.391 -2.828 1.00 96.81 87 ALA A C 1
ATOM 687 O O . ALA A 1 87 ? -5.122 3.020 -3.807 1.00 96.81 87 ALA A O 1
ATOM 688 N N . ALA A 1 88 ? -6.132 4.670 -2.676 1.00 96.12 88 ALA A N 1
ATOM 689 C CA . ALA A 1 88 ? -5.724 5.718 -3.605 1.00 96.12 88 ALA A CA 1
ATOM 690 C C . ALA A 1 88 ? -4.200 5.943 -3.599 1.00 96.12 88 ALA A C 1
ATOM 692 O O . ALA A 1 88 ? -3.602 6.040 -4.673 1.00 96.12 88 ALA A O 1
ATOM 693 N N . SER A 1 89 ? -3.553 5.986 -2.427 1.00 94.38 89 SER A N 1
ATOM 694 C CA . SER A 1 89 ? -2.091 6.131 -2.340 1.00 94.38 89 SER A CA 1
ATOM 695 C C . SER A 1 89 ? -1.351 4.901 -2.873 1.00 94.38 89 SER A C 1
ATOM 697 O O . SER A 1 89 ? -0.393 5.057 -3.630 1.00 94.38 89 SER A O 1
ATOM 699 N N . GLN A 1 90 ? -1.852 3.687 -2.619 1.00 94.25 90 GLN A N 1
ATOM 700 C CA . GLN A 1 90 ? -1.315 2.463 -3.221 1.00 94.25 90 GLN A CA 1
ATOM 701 C C . GLN A 1 90 ? -1.337 2.508 -4.754 1.00 94.25 90 GLN A C 1
ATOM 703 O O . GLN A 1 90 ? -0.336 2.170 -5.382 1.00 94.25 90 GLN A O 1
ATOM 708 N N . LYS A 1 91 ? -2.430 2.974 -5.375 1.00 95.62 91 LYS A N 1
ATOM 709 C CA . LYS A 1 91 ? -2.503 3.126 -6.842 1.00 95.62 91 LYS A CA 1
ATOM 710 C C . LYS A 1 91 ? -1.461 4.110 -7.378 1.00 95.62 91 LYS A C 1
ATOM 712 O O . LYS A 1 91 ? -0.859 3.848 -8.422 1.00 95.62 91 LYS A O 1
ATOM 717 N N . LYS A 1 92 ? -1.221 5.226 -6.674 1.00 95.31 92 LYS A N 1
ATOM 718 C CA . LYS A 1 92 ? -0.152 6.179 -7.030 1.00 95.31 92 LYS A CA 1
ATOM 719 C C . LYS A 1 92 ? 1.221 5.512 -6.947 1.00 95.31 92 LYS A C 1
ATOM 721 O O . LYS A 1 92 ? 2.014 5.636 -7.876 1.00 95.31 92 LYS A O 1
ATOM 726 N N . LEU A 1 93 ? 1.477 4.782 -5.863 1.00 92.81 93 LEU A N 1
ATOM 727 C CA . LEU A 1 93 ? 2.733 4.078 -5.632 1.00 92.81 93 LEU A CA 1
ATOM 728 C C . LEU A 1 93 ? 2.979 2.991 -6.685 1.00 92.81 93 LEU A C 1
ATOM 730 O O . LEU A 1 93 ? 4.078 2.911 -7.227 1.00 92.81 93 LEU A O 1
ATOM 734 N N . ASP A 1 94 ? 1.964 2.200 -7.030 1.00 94.25 94 ASP A N 1
ATOM 735 C CA . ASP A 1 94 ? 2.060 1.196 -8.091 1.00 94.25 94 ASP A CA 1
ATOM 736 C C . ASP A 1 94 ? 2.298 1.849 -9.462 1.00 94.25 94 ASP A C 1
ATOM 738 O O . ASP A 1 94 ? 3.176 1.405 -10.198 1.00 94.25 94 ASP A O 1
ATOM 742 N N . THR A 1 95 ? 1.609 2.950 -9.784 1.00 95.12 95 THR A N 1
ATOM 743 C CA . THR A 1 95 ? 1.847 3.707 -11.030 1.00 95.12 95 THR A CA 1
ATOM 744 C C . THR A 1 95 ? 3.288 4.215 -11.107 1.00 95.12 95 THR A C 1
ATOM 746 O O . THR A 1 95 ? 3.963 4.042 -12.120 1.00 95.12 95 THR A O 1
ATOM 749 N N . ALA A 1 96 ? 3.795 4.794 -10.018 1.00 94.31 96 ALA A N 1
ATOM 750 C CA . ALA A 1 96 ? 5.161 5.295 -9.958 1.00 94.31 96 ALA A CA 1
ATOM 751 C C . ALA A 1 96 ? 6.203 4.156 -10.018 1.00 94.31 96 ALA A C 1
ATOM 753 O O . ALA A 1 96 ? 7.247 4.315 -10.653 1.00 94.31 96 ALA A O 1
ATOM 754 N N . ARG A 1 97 ? 5.902 2.970 -9.462 1.00 93.50 97 ARG A N 1
ATOM 755 C CA . ARG A 1 97 ? 6.719 1.756 -9.649 1.00 93.50 97 ARG A CA 1
ATOM 756 C C . ARG A 1 97 ? 6.764 1.313 -11.106 1.00 93.50 97 ARG A C 1
ATOM 758 O O . ARG A 1 97 ? 7.856 1.058 -11.604 1.00 93.50 97 ARG A O 1
ATOM 765 N N . VAL A 1 98 ? 5.623 1.244 -11.800 1.00 95.88 98 VAL A N 1
ATOM 766 C CA . VAL A 1 98 ? 5.588 0.909 -13.238 1.00 95.88 98 VAL A CA 1
ATOM 767 C C . VAL A 1 98 ? 6.519 1.833 -14.018 1.00 95.88 98 VAL A C 1
ATOM 769 O O . VAL A 1 98 ? 7.315 1.365 -14.831 1.00 95.88 98 VAL A O 1
ATOM 772 N N . ASP A 1 99 ? 6.454 3.134 -13.741 1.00 94.81 99 ASP A N 1
ATOM 773 C CA . ASP A 1 99 ? 7.228 4.146 -14.459 1.00 94.81 99 ASP A CA 1
ATOM 774 C C . ASP A 1 99 ? 8.725 4.011 -14.202 1.00 94.81 99 ASP A C 1
ATOM 776 O O . ASP A 1 99 ? 9.530 4.092 -15.133 1.00 94.81 99 ASP A O 1
ATOM 780 N N . ALA A 1 100 ? 9.107 3.774 -12.950 1.00 91.88 100 ALA A N 1
ATOM 781 C CA . ALA A 1 100 ? 10.502 3.597 -12.589 1.00 91.88 100 ALA A CA 1
ATOM 782 C C . ALA A 1 100 ? 11.091 2.301 -13.172 1.00 91.88 100 ALA A C 1
ATOM 784 O O . ALA A 1 100 ? 12.201 2.305 -13.706 1.00 91.88 100 ALA A O 1
ATOM 785 N N . TYR A 1 101 ? 10.320 1.211 -13.168 1.00 92.38 101 TYR A N 1
ATOM 786 C CA . TYR A 1 101 ? 10.732 -0.063 -13.758 1.00 92.38 101 TYR A CA 1
ATOM 787 C C . TYR A 1 101 ? 10.831 0.029 -15.275 1.00 92.38 101 TYR A C 1
ATOM 789 O O . TYR A 1 101 ? 11.793 -0.471 -15.845 1.00 92.38 101 TYR A O 1
ATOM 797 N N . ALA A 1 102 ? 9.881 0.692 -15.938 1.00 95.19 102 ALA A N 1
ATOM 798 C CA . ALA A 1 102 ? 9.934 0.916 -17.380 1.00 95.19 102 ALA A CA 1
ATOM 799 C C . ALA A 1 102 ? 11.239 1.629 -17.782 1.00 95.19 102 ALA A C 1
ATOM 801 O O . ALA A 1 102 ? 11.929 1.190 -18.702 1.00 95.19 102 ALA A O 1
ATOM 802 N N . LYS A 1 103 ? 11.626 2.669 -17.027 1.00 93.12 103 LYS A N 1
ATOM 803 C CA . LYS A 1 103 ? 12.880 3.408 -17.238 1.00 93.12 103 LYS A CA 1
ATOM 804 C C . LYS A 1 103 ? 14.122 2.540 -17.028 1.00 93.12 103 LYS A C 1
ATOM 806 O O . LYS A 1 103 ? 15.011 2.564 -17.870 1.00 93.12 103 LYS A O 1
ATOM 811 N N . GLN A 1 104 ? 14.190 1.776 -15.936 1.00 90.75 104 GLN A N 1
ATOM 812 C CA . GLN A 1 104 ? 15.373 0.963 -15.615 1.00 90.75 104 GLN A CA 1
ATOM 813 C C . GLN A 1 104 ? 15.511 -0.288 -16.494 1.00 90.75 104 GLN A C 1
ATOM 815 O O . GLN A 1 104 ? 16.616 -0.683 -16.843 1.00 90.75 104 GLN A O 1
ATOM 820 N N . CYS A 1 105 ? 14.390 -0.901 -16.867 1.00 92.56 105 CYS A N 1
ATOM 821 C CA . CYS A 1 105 ? 14.334 -2.156 -17.615 1.00 92.56 105 CYS A CA 1
ATOM 822 C C . CYS A 1 105 ? 14.443 -1.962 -19.135 1.00 92.56 105 CYS A C 1
ATOM 824 O O . CYS A 1 105 ? 14.573 -2.936 -19.874 1.00 92.56 105 CYS A O 1
ATOM 826 N N . GLY A 1 106 ? 14.287 -0.724 -19.623 1.00 94.88 106 GLY A N 1
ATOM 827 C CA . GLY A 1 106 ? 14.153 -0.432 -21.054 1.00 94.88 106 GLY A CA 1
ATOM 828 C C . GLY A 1 106 ? 12.868 -0.992 -21.683 1.00 94.88 106 GLY A C 1
ATOM 829 O O . GLY A 1 106 ? 12.767 -1.084 -22.905 1.00 94.88 106 GLY A O 1
ATOM 830 N N . LYS A 1 107 ? 11.883 -1.386 -20.865 1.00 96.75 107 LYS A N 1
ATOM 831 C CA . LYS A 1 107 ? 10.576 -1.890 -21.311 1.00 96.75 107 LYS A CA 1
ATOM 832 C C . LYS A 1 107 ? 9.543 -0.771 -21.306 1.00 96.75 107 LYS A C 1
ATOM 834 O O . LYS A 1 107 ? 9.636 0.189 -20.548 1.00 96.75 107 LYS A O 1
ATOM 839 N N . SER A 1 108 ? 8.505 -0.914 -22.121 1.00 97.81 108 SER A N 1
ATOM 840 C CA . SER A 1 108 ? 7.373 0.016 -22.085 1.00 97.81 108 SER A CA 1
ATOM 841 C C . SER A 1 108 ? 6.556 -0.137 -20.794 1.00 97.81 108 SER A C 1
ATOM 843 O O . SER A 1 108 ? 6.461 -1.227 -20.225 1.00 97.81 108 SER A O 1
ATOM 845 N N . ARG A 1 109 ? 5.881 0.942 -20.369 1.00 97.50 109 ARG A N 1
ATOM 846 C CA . ARG A 1 109 ? 4.934 0.916 -19.235 1.00 97.50 109 ARG A CA 1
ATOM 847 C C . ARG A 1 109 ? 3.877 -0.179 -19.404 1.00 97.50 109 ARG A C 1
ATOM 849 O O . ARG A 1 109 ? 3.579 -0.893 -18.456 1.00 97.50 109 ARG A O 1
ATOM 856 N N . ALA A 1 110 ? 3.372 -0.354 -20.628 1.00 97.75 110 ALA A N 1
ATOM 857 C CA . ALA A 1 110 ? 2.380 -1.374 -20.959 1.00 97.75 110 ALA A CA 1
ATOM 858 C C . ALA A 1 110 ? 2.897 -2.803 -20.731 1.00 97.75 110 ALA A C 1
ATOM 860 O O . ALA A 1 110 ? 2.154 -3.644 -20.241 1.00 97.75 110 ALA A O 1
ATOM 861 N N . GLN A 1 111 ? 4.171 -3.080 -21.030 1.00 97.94 111 GLN A N 1
ATOM 862 C CA . GLN A 1 111 ? 4.769 -4.393 -20.768 1.00 97.94 111 GLN A CA 1
ATOM 863 C C . GLN A 1 111 ? 4.912 -4.665 -19.269 1.00 97.94 111 GLN A C 1
ATOM 865 O O . GLN A 1 111 ? 4.579 -5.757 -18.819 1.00 97.94 111 GLN A O 1
ATOM 870 N N . ILE A 1 112 ? 5.369 -3.681 -18.488 1.00 97.38 112 ILE A N 1
ATOM 871 C CA . ILE A 1 112 ? 5.478 -3.827 -17.029 1.00 97.38 112 ILE A CA 1
ATOM 872 C C . ILE A 1 112 ? 4.091 -4.001 -16.395 1.00 97.38 112 ILE A C 1
ATOM 874 O O . ILE A 1 112 ? 3.910 -4.879 -15.551 1.00 97.38 112 ILE A O 1
ATOM 878 N N . GLN A 1 113 ? 3.098 -3.230 -16.846 1.00 97.25 113 GLN A N 1
ATOM 879 C CA . GLN A 1 113 ? 1.712 -3.379 -16.404 1.00 97.25 113 GLN A CA 1
ATOM 880 C C . GLN A 1 113 ? 1.159 -4.765 -16.760 1.00 97.25 113 GLN A C 1
ATOM 882 O O . GLN A 1 113 ? 0.605 -5.429 -15.894 1.00 97.25 113 GLN A O 1
ATOM 887 N N . ALA A 1 114 ? 1.400 -5.261 -17.978 1.00 97.62 114 ALA A N 1
ATOM 888 C CA . ALA A 1 114 ? 0.984 -6.604 -18.378 1.00 97.62 114 ALA A CA 1
ATOM 889 C C . ALA A 1 114 ? 1.614 -7.700 -17.498 1.00 97.62 114 ALA A C 1
ATOM 891 O O . ALA A 1 114 ? 0.937 -8.664 -17.150 1.00 97.62 114 ALA A O 1
ATOM 892 N N . MET A 1 115 ? 2.878 -7.542 -17.081 1.00 96.88 115 MET A N 1
ATOM 893 C CA . MET A 1 115 ? 3.506 -8.453 -16.111 1.00 96.88 115 MET A CA 1
ATOM 894 C C . MET A 1 115 ? 2.803 -8.387 -14.746 1.00 96.88 115 MET A C 1
ATOM 896 O O . MET A 1 115 ? 2.595 -9.413 -14.101 1.00 96.88 115 MET A O 1
ATOM 900 N N . ARG A 1 116 ? 2.399 -7.196 -14.294 1.00 95.94 116 ARG A N 1
ATOM 901 C CA . ARG A 1 116 ? 1.662 -7.040 -13.034 1.00 95.94 116 ARG A CA 1
ATOM 902 C C . ARG A 1 116 ? 0.268 -7.666 -13.101 1.00 95.94 116 ARG A C 1
ATOM 904 O O . ARG A 1 116 ? -0.121 -8.358 -12.154 1.00 95.94 116 ARG A O 1
ATOM 911 N N . ASP A 1 117 ? -0.437 -7.447 -14.207 1.00 95.75 117 ASP A N 1
ATOM 912 C CA . ASP A 1 117 ? -1.788 -7.950 -14.476 1.00 95.75 117 ASP A CA 1
ATOM 913 C C . ASP A 1 117 ? -1.799 -9.473 -14.657 1.00 95.75 117 ASP A C 1
ATOM 915 O O . ASP A 1 117 ? -2.759 -10.135 -14.272 1.00 95.75 117 ASP A O 1
ATOM 919 N N . SER A 1 118 ? -0.693 -10.063 -15.128 1.00 96.69 118 SER A N 1
ATOM 920 C CA . SER A 1 118 ? -0.505 -11.520 -15.166 1.00 96.69 118 SER A CA 1
ATOM 921 C C . SER A 1 118 ? -0.275 -12.145 -13.779 1.00 96.69 118 SER A C 1
ATOM 923 O O . SER A 1 118 ? 0.099 -13.314 -13.681 1.00 96.69 118 SER A O 1
ATOM 925 N N . GLY A 1 119 ? -0.410 -11.370 -12.697 1.00 95.44 119 GLY A N 1
ATOM 926 C CA . GLY A 1 119 ? -0.181 -11.814 -11.324 1.00 95.44 119 GLY A CA 1
ATOM 927 C C . GLY A 1 119 ? 1.294 -11.884 -10.916 1.00 95.44 119 GLY A C 1
ATOM 928 O O . GLY A 1 119 ? 1.602 -12.372 -9.825 1.00 95.44 119 GLY A O 1
ATOM 929 N N . MET A 1 120 ? 2.230 -11.396 -11.743 1.00 94.38 120 MET A N 1
ATOM 930 C CA . MET A 1 120 ? 3.641 -11.361 -11.363 1.00 94.38 120 MET A CA 1
ATOM 931 C C . MET A 1 120 ? 3.863 -10.307 -10.269 1.00 94.38 120 MET A C 1
ATOM 933 O O . MET A 1 120 ? 3.514 -9.137 -10.414 1.00 94.38 120 MET A O 1
ATOM 937 N N . GLY A 1 121 ? 4.453 -10.719 -9.145 1.00 93.50 121 GLY A N 1
ATOM 938 C CA . GLY A 1 121 ? 4.796 -9.797 -8.061 1.00 93.50 121 GLY A CA 1
ATOM 939 C C . GLY A 1 121 ? 5.985 -8.896 -8.410 1.00 93.50 121 GLY A C 1
ATOM 940 O O . GLY A 1 121 ? 6.885 -9.316 -9.139 1.00 93.50 121 GLY A O 1
ATOM 941 N N . TRP A 1 122 ? 6.038 -7.701 -7.810 1.00 91.75 122 TRP A N 1
ATOM 942 C CA . TRP A 1 122 ? 7.088 -6.692 -8.023 1.00 91.75 122 TRP A CA 1
ATOM 943 C C . TRP A 1 122 ? 8.517 -7.248 -7.942 1.00 91.75 122 TRP A C 1
ATOM 945 O O . TRP A 1 122 ? 9.335 -6.961 -8.808 1.00 91.75 122 TRP A O 1
ATOM 955 N N . GLY A 1 123 ? 8.801 -8.133 -6.980 1.00 91.56 123 GLY A N 1
ATOM 956 C CA . GLY A 1 123 ? 10.122 -8.759 -6.849 1.00 91.56 123 GLY A CA 1
ATOM 957 C C . GLY A 1 123 ? 10.531 -9.650 -8.030 1.00 91.56 123 GLY A C 1
ATOM 958 O O . GLY A 1 123 ? 11.707 -9.697 -8.383 1.00 91.56 123 GLY A O 1
ATOM 959 N N . ARG A 1 124 ? 9.578 -10.337 -8.676 1.00 92.56 124 ARG A N 1
ATOM 960 C CA . ARG A 1 124 ? 9.863 -11.123 -9.891 1.00 92.56 124 ARG A CA 1
ATOM 961 C C . ARG A 1 124 ? 10.053 -10.205 -11.093 1.00 92.56 124 ARG A C 1
ATOM 963 O O . ARG A 1 124 ? 11.006 -10.401 -11.832 1.00 92.56 124 ARG A O 1
ATOM 970 N N . ILE A 1 125 ? 9.215 -9.174 -11.225 1.00 93.62 125 ILE A N 1
ATOM 971 C CA . ILE A 1 125 ? 9.362 -8.158 -12.277 1.00 93.62 125 ILE A CA 1
ATOM 972 C C . ILE A 1 125 ? 10.738 -7.482 -12.172 1.00 93.62 125 ILE A C 1
ATOM 974 O O . ILE A 1 125 ? 11.413 -7.314 -13.180 1.00 93.62 125 ILE A O 1
ATOM 978 N N . ALA A 1 126 ? 11.198 -7.162 -10.959 1.00 91.94 126 ALA A N 1
ATOM 979 C CA . ALA A 1 126 ? 12.511 -6.558 -10.740 1.00 91.94 126 ALA A CA 1
ATOM 980 C C . ALA A 1 126 ? 13.641 -7.474 -11.211 1.00 91.94 126 ALA A C 1
ATOM 982 O O . ALA A 1 126 ? 14.519 -7.031 -11.946 1.00 91.94 126 ALA A O 1
ATOM 983 N N . LYS A 1 127 ? 13.566 -8.766 -10.866 1.00 91.19 127 LYS A N 1
ATOM 984 C CA . LYS A 1 127 ? 14.534 -9.772 -11.313 1.00 91.19 127 LYS A CA 1
ATOM 985 C C . LYS A 1 127 ? 14.579 -9.893 -12.840 1.00 91.19 127 LYS A C 1
ATOM 987 O O . LYS A 1 127 ? 15.667 -9.914 -13.401 1.00 91.19 127 LYS A O 1
ATOM 992 N N . GLU A 1 128 ? 13.421 -9.920 -13.502 1.00 93.62 128 GLU A N 1
ATOM 993 C CA . GLU A 1 128 ? 13.317 -9.926 -14.974 1.00 93.62 128 GLU A CA 1
ATOM 994 C C . GLU A 1 128 ? 13.878 -8.654 -15.621 1.00 93.62 128 GLU A C 1
ATOM 996 O O . GLU A 1 128 ? 14.299 -8.664 -16.774 1.00 93.62 128 GLU A O 1
ATOM 1001 N N . CYS A 1 129 ? 13.876 -7.551 -14.878 1.00 91.06 129 CYS A N 1
ATOM 1002 C CA . CYS A 1 129 ? 14.425 -6.275 -15.306 1.00 91.06 129 CYS A CA 1
ATOM 1003 C C . CYS A 1 129 ? 15.888 -6.062 -14.904 1.00 91.06 129 CYS A C 1
ATOM 1005 O O . CYS A 1 129 ? 16.425 -4.987 -15.149 1.00 91.06 129 CYS A O 1
ATOM 1007 N N . GLY A 1 130 ? 16.534 -7.052 -14.276 1.00 89.00 130 GLY A N 1
ATOM 1008 C CA . GLY A 1 130 ? 17.901 -6.918 -13.766 1.00 89.00 130 GLY A CA 1
ATOM 1009 C C . GLY A 1 130 ? 18.043 -5.910 -12.619 1.00 89.00 130 GLY A C 1
ATOM 1010 O O . GLY A 1 130 ? 19.158 -5.562 -12.241 1.00 89.00 130 GLY A O 1
ATOM 1011 N N . ILE A 1 131 ? 16.929 -5.449 -12.046 1.00 84.94 131 ILE A N 1
ATOM 1012 C CA . ILE A 1 131 ? 16.903 -4.553 -10.892 1.00 84.94 131 ILE A CA 1
ATOM 1013 C C . ILE A 1 131 ? 17.109 -5.416 -9.648 1.00 84.94 131 ILE A C 1
ATOM 1015 O O . ILE A 1 131 ? 16.449 -6.446 -9.471 1.00 84.94 131 ILE A O 1
ATOM 1019 N N . HIS A 1 132 ? 18.025 -5.011 -8.768 1.00 77.56 132 HIS A N 1
ATOM 1020 C CA . HIS A 1 132 ? 18.307 -5.769 -7.555 1.00 77.56 132 HIS A CA 1
ATOM 1021 C C . HIS A 1 132 ? 17.014 -5.940 -6.726 1.00 77.56 132 HIS A C 1
ATOM 1023 O O . HIS A 1 132 ? 16.329 -4.951 -6.456 1.00 77.56 132 HIS A O 1
ATOM 1029 N N . PRO A 1 133 ? 16.651 -7.161 -6.287 1.00 65.69 133 PRO A N 1
ATOM 1030 C CA . PRO A 1 133 ? 15.357 -7.435 -5.651 1.00 65.69 133 PRO A CA 1
ATOM 1031 C C . PRO A 1 133 ? 15.142 -6.666 -4.341 1.00 65.69 133 PRO A C 1
ATOM 1033 O O . PRO A 1 133 ? 14.001 -6.484 -3.920 1.00 65.69 133 PRO A O 1
ATOM 1036 N N . SER A 1 134 ? 16.215 -6.177 -3.711 1.00 67.06 134 SER A N 1
ATOM 1037 C CA . SER A 1 134 ? 16.125 -5.268 -2.562 1.00 67.06 134 SER A CA 1
ATOM 1038 C C . SER A 1 134 ? 15.391 -3.962 -2.895 1.00 67.06 134 SER A C 1
ATOM 1040 O O . SER A 1 134 ? 14.657 -3.468 -2.045 1.00 67.06 134 SER A O 1
ATOM 1042 N N . ALA A 1 135 ? 15.490 -3.464 -4.132 1.00 62.59 135 ALA A N 1
ATOM 1043 C CA . ALA A 1 135 ? 14.809 -2.248 -4.585 1.00 62.59 135 ALA A CA 1
ATOM 1044 C C . ALA A 1 135 ? 13.321 -2.470 -4.864 1.00 62.59 135 ALA A C 1
ATOM 1046 O O . ALA A 1 135 ? 12.535 -1.528 -4.925 1.00 62.59 135 ALA A O 1
ATOM 1047 N N . ALA A 1 136 ? 12.909 -3.728 -5.019 1.00 62.06 136 ALA A N 1
ATOM 1048 C CA . ALA A 1 136 ? 11.546 -4.079 -5.388 1.00 62.06 136 ALA A CA 1
ATOM 1049 C C . ALA A 1 136 ? 10.557 -4.063 -4.218 1.00 62.06 136 ALA A C 1
ATOM 1051 O O . ALA A 1 136 ? 9.359 -4.281 -4.413 1.00 62.06 136 ALA A O 1
ATOM 1052 N N . GLY A 1 137 ? 11.061 -3.825 -3.005 1.00 61.78 137 GLY A N 1
ATOM 1053 C CA . GLY A 1 137 ? 10.371 -4.142 -1.770 1.00 61.78 137 GLY A CA 1
ATOM 1054 C C . GLY A 1 137 ? 10.298 -5.658 -1.601 1.00 61.78 137 GLY A C 1
ATOM 1055 O O . GLY A 1 137 ? 9.757 -6.376 -2.445 1.00 61.78 137 GLY A O 1
ATOM 1056 N N . LYS A 1 138 ? 10.817 -6.172 -0.481 1.00 61.03 138 LYS A N 1
ATOM 1057 C CA . LYS A 1 138 ? 10.481 -7.522 -0.011 1.00 61.03 138 LYS A CA 1
ATOM 1058 C C . LYS A 1 138 ? 8.969 -7.538 0.228 1.00 61.03 138 LYS A C 1
ATOM 1060 O O . LYS A 1 138 ? 8.498 -7.232 1.318 1.00 61.03 138 LYS A O 1
ATOM 1065 N N . GLY A 1 139 ? 8.190 -7.848 -0.809 1.00 55.09 139 GLY A N 1
ATOM 1066 C CA . GLY A 1 139 ? 6.793 -8.213 -0.639 1.00 55.09 139 GLY A CA 1
ATOM 1067 C C . GLY A 1 139 ? 6.778 -9.301 0.421 1.00 55.09 139 GLY A C 1
ATOM 1068 O O . GLY A 1 139 ? 7.578 -10.231 0.314 1.00 55.09 139 GLY A O 1
ATOM 1069 N N . LYS A 1 140 ? 5.962 -9.135 1.469 1.00 53.97 140 LYS A N 1
ATOM 1070 C CA . 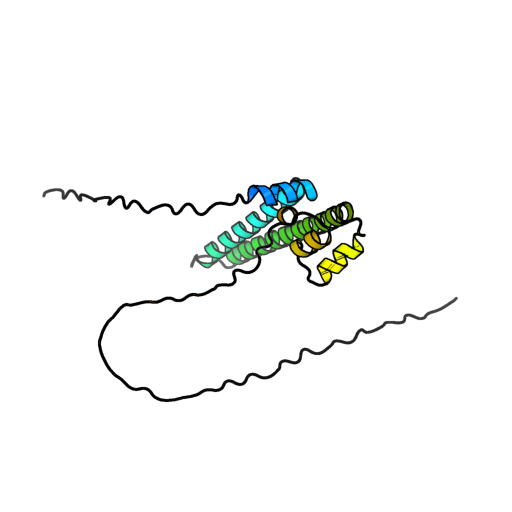LYS A 1 140 ? 5.724 -10.129 2.524 1.00 53.97 140 LYS A CA 1
ATOM 1071 C C . LYS A 1 140 ? 5.287 -11.435 1.856 1.00 53.97 140 LYS A C 1
ATOM 1073 O O . LYS A 1 140 ? 4.106 -11.709 1.669 1.00 53.97 140 LYS A O 1
ATOM 1078 N N . GLY A 1 141 ? 6.261 -12.200 1.382 1.00 50.16 141 GLY A N 1
ATOM 1079 C CA . GLY A 1 141 ? 6.077 -13.475 0.736 1.00 50.16 141 GLY A CA 1
ATOM 1080 C C . GLY A 1 141 ? 5.684 -14.421 1.838 1.00 50.16 141 GLY A C 1
ATOM 1081 O O . GLY A 1 141 ? 6.544 -14.784 2.630 1.00 50.16 141 GLY A O 1
ATOM 1082 N N . LYS A 1 142 ? 4.379 -14.702 1.902 1.00 51.28 142 LYS A N 1
ATOM 1083 C CA . LYS A 1 142 ? 3.719 -15.804 2.602 1.00 51.28 142 LYS A CA 1
ATOM 1084 C C . LYS A 1 142 ? 4.604 -16.422 3.684 1.00 51.28 142 LYS A C 1
ATOM 1086 O O . LYS A 1 142 ? 5.462 -17.249 3.365 1.00 51.28 142 LYS A O 1
ATOM 1091 N N . ASN A 1 143 ? 4.340 -16.067 4.945 1.00 45.25 143 ASN A N 1
ATOM 1092 C CA . ASN A 1 143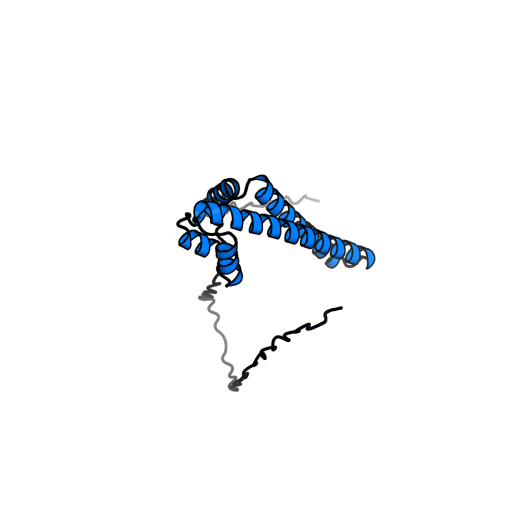 ? 4.643 -16.963 6.053 1.00 45.25 143 ASN A CA 1
ATOM 1093 C C . ASN A 1 143 ? 4.080 -18.325 5.650 1.00 45.25 143 ASN A C 1
ATOM 1095 O O . ASN A 1 143 ? 2.876 -18.554 5.623 1.00 45.25 143 ASN A O 1
ATOM 1099 N N . LYS A 1 144 ? 4.972 -19.208 5.211 1.00 51.12 144 LYS A N 1
ATOM 1100 C CA . LYS A 1 144 ? 4.699 -20.625 5.146 1.00 51.12 144 LYS A CA 1
ATOM 1101 C C . LYS A 1 144 ? 4.758 -21.003 6.613 1.00 51.12 144 LYS A C 1
ATOM 1103 O O . LYS A 1 144 ? 5.848 -21.287 7.109 1.00 51.12 144 LYS A O 1
ATOM 1108 N N . ASP A 1 145 ? 3.627 -20.858 7.302 1.00 53.03 145 ASP A N 1
ATOM 1109 C CA . ASP A 1 145 ? 3.422 -21.319 8.666 1.00 53.03 145 ASP A CA 1
ATOM 1110 C C . ASP A 1 145 ? 3.743 -22.811 8.682 1.00 53.03 145 ASP A C 1
ATOM 1112 O O . ASP A 1 145 ? 2.910 -23.688 8.476 1.00 53.03 145 ASP A O 1
ATOM 1116 N N . LYS A 1 146 ? 5.028 -23.116 8.863 1.00 51.94 146 LYS A N 1
ATOM 1117 C CA . LYS A 1 146 ? 5.487 -24.417 9.303 1.00 51.94 146 LYS A CA 1
ATOM 1118 C C . LYS A 1 146 ? 5.099 -24.470 10.768 1.00 51.94 146 LYS A C 1
ATOM 1120 O O . LYS A 1 146 ? 5.940 -24.251 11.638 1.00 51.94 146 LYS A O 1
ATOM 1125 N N . ASN A 1 147 ? 3.824 -24.764 11.005 1.00 48.41 147 ASN A N 1
ATOM 1126 C CA . ASN A 1 147 ? 3.316 -25.281 12.259 1.00 48.41 147 ASN A CA 1
ATOM 1127 C C . ASN A 1 147 ? 4.042 -26.607 12.541 1.00 48.41 147 ASN A C 1
ATOM 1129 O O . ASN A 1 147 ? 3.557 -27.699 12.266 1.00 48.41 147 ASN A O 1
ATOM 1133 N N . LYS A 1 148 ? 5.286 -26.513 13.019 1.00 50.25 148 LYS A N 1
ATOM 1134 C CA . LYS A 1 148 ? 5.980 -27.607 13.685 1.00 50.25 148 LYS A CA 1
ATOM 1135 C C . LYS A 1 148 ? 5.467 -27.609 15.115 1.00 50.25 148 LYS A C 1
ATOM 1137 O O . LYS A 1 148 ? 6.167 -27.179 16.029 1.00 50.25 148 LYS A O 1
ATOM 1142 N N . ASN A 1 149 ? 4.250 -28.116 15.282 1.00 51.09 149 ASN A N 1
ATOM 1143 C CA . ASN A 1 149 ? 3.749 -28.586 16.559 1.00 51.09 149 AS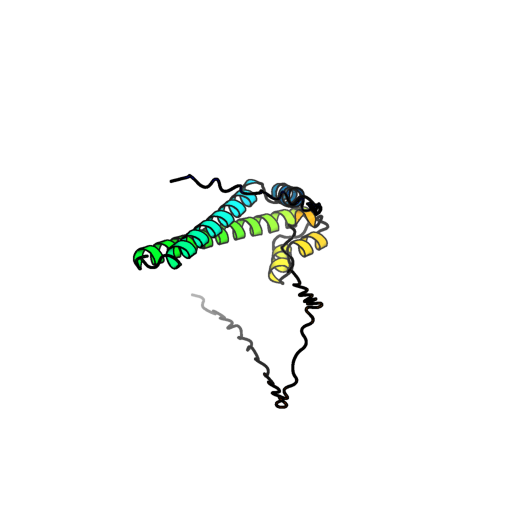N A CA 1
ATOM 1144 C C . ASN A 1 149 ? 4.654 -29.742 17.023 1.00 51.09 149 ASN A C 1
ATOM 1146 O O . ASN A 1 149 ? 4.424 -30.911 16.730 1.00 51.09 149 ASN A O 1
ATOM 1150 N N . LYS A 1 150 ? 5.766 -29.405 17.681 1.00 50.69 150 LYS A N 1
ATOM 1151 C CA . LYS A 1 150 ? 6.533 -30.334 18.510 1.00 50.69 150 LYS A CA 1
ATOM 1152 C C . LYS A 1 150 ? 6.051 -30.167 19.945 1.00 50.69 150 LYS A C 1
ATOM 1154 O O . LYS A 1 150 ? 6.802 -29.705 20.799 1.00 50.69 150 LYS A O 1
ATOM 1159 N N . ASN A 1 151 ? 4.812 -30.576 20.205 1.00 47.41 151 ASN A N 1
ATOM 1160 C CA . ASN A 1 151 ? 4.394 -30.924 21.552 1.00 47.41 151 ASN A CA 1
ATOM 1161 C C . ASN A 1 151 ? 5.135 -32.211 21.946 1.00 47.41 151 ASN A C 1
ATOM 1163 O O . ASN A 1 151 ? 4.731 -33.325 21.614 1.00 47.41 151 ASN A O 1
ATOM 1167 N N . LYS A 1 152 ? 6.313 -32.051 22.554 1.00 50.06 152 LYS A N 1
ATOM 1168 C CA . LYS A 1 152 ? 7.126 -33.152 23.064 1.00 50.06 152 LYS A CA 1
ATOM 1169 C C . LYS A 1 152 ? 7.053 -33.117 24.589 1.00 50.06 152 LYS A C 1
ATOM 1171 O O . LYS A 1 152 ? 7.725 -32.310 25.216 1.00 50.06 152 LYS A O 1
ATOM 1176 N N . LYS A 1 153 ? 6.312 -34.091 25.127 1.00 47.59 153 LYS A N 1
ATOM 1177 C CA . LYS A 1 153 ? 6.344 -34.603 26.506 1.00 47.59 153 LYS A CA 1
ATOM 1178 C C . LYS A 1 153 ? 5.819 -33.663 27.597 1.00 47.59 153 LYS A C 1
ATOM 1180 O O . LYS A 1 153 ? 6.602 -33.049 28.307 1.00 47.59 153 LYS A O 1
ATOM 1185 N N . ASN A 1 154 ? 4.523 -33.779 27.882 1.00 44.03 154 ASN A N 1
ATOM 1186 C CA . ASN A 1 154 ? 4.116 -33.997 29.268 1.00 44.03 154 ASN A CA 1
ATOM 1187 C C . ASN A 1 154 ? 3.505 -35.393 29.391 1.00 44.03 154 ASN A C 1
ATOM 1189 O O . ASN A 1 154 ? 2.569 -35.759 28.690 1.00 44.03 154 ASN A O 1
ATOM 1193 N N . LYS A 1 155 ? 4.160 -36.200 30.222 1.00 50.47 155 LYS A N 1
ATOM 1194 C CA . LYS A 1 155 ? 3.876 -37.601 30.506 1.00 50.47 155 LYS A CA 1
ATOM 1195 C C . LYS A 1 155 ? 3.007 -37.649 31.764 1.00 50.47 155 LYS A C 1
ATOM 1197 O O . LYS A 1 155 ? 3.545 -37.617 32.863 1.00 50.47 155 LYS A O 1
ATOM 1202 N N . SER A 1 156 ? 1.698 -37.765 31.592 1.00 47.12 156 SER A N 1
ATOM 1203 C CA . SER A 1 156 ? 0.759 -38.336 32.572 1.00 47.12 156 SER A CA 1
ATOM 1204 C C . SER A 1 156 ? -0.100 -39.310 31.763 1.00 47.12 156 SER A C 1
ATOM 1206 O O . SER A 1 156 ? -0.815 -38.877 30.876 1.00 47.12 156 SER A O 1
ATOM 1208 N N . LYS A 1 157 ? 0.119 -40.628 31.769 1.00 59.56 157 LYS A N 1
ATOM 1209 C CA . LYS A 1 157 ? -0.102 -41.591 32.857 1.00 59.56 157 LYS A CA 1
ATOM 1210 C C . LYS A 1 157 ? -1.459 -41.384 33.543 1.00 59.56 157 LYS A C 1
ATOM 1212 O O . LYS A 1 157 ? -1.463 -40.889 34.661 1.00 59.56 157 LYS A O 1
ATOM 1217 N N . TYR A 1 158 ? -2.553 -41.732 32.857 1.00 49.53 158 TYR A N 1
ATOM 1218 C CA . TYR A 1 158 ? -3.595 -42.674 33.312 1.00 49.53 158 TYR A CA 1
ATOM 1219 C C . TYR A 1 158 ? -4.666 -42.911 32.218 1.00 49.53 158 TYR A C 1
ATOM 1221 O O . TYR A 1 158 ? -4.981 -41.958 31.513 1.00 49.53 158 TYR A O 1
ATOM 1229 N N . SER A 1 159 ? -5.143 -44.170 32.147 1.00 46.78 159 SER A N 1
ATOM 1230 C CA . SER A 1 159 ? -6.342 -44.766 31.490 1.00 46.78 159 SER A CA 1
ATOM 1231 C C . SER A 1 159 ? -6.582 -44.483 29.995 1.00 46.78 159 SER A C 1
ATOM 1233 O O . SER A 1 159 ? -6.769 -43.336 29.610 1.00 46.78 159 SER A O 1
ATOM 1235 N N . ASP A 1 160 ? -6.461 -45.459 29.085 1.00 52.81 160 ASP A N 1
ATOM 1236 C CA . ASP A 1 160 ? -7.371 -46.616 28.896 1.00 52.81 160 ASP A CA 1
ATOM 1237 C C . ASP A 1 160 ? -8.832 -46.163 28.909 1.00 52.81 160 ASP A C 1
ATOM 1239 O O . ASP A 1 160 ? -9.425 -46.117 29.975 1.00 52.81 160 ASP A O 1
ATOM 1243 N N . ASP A 1 161 ? -9.365 -45.779 27.751 1.00 50.69 161 ASP A N 1
ATOM 1244 C CA . ASP A 1 161 ? -10.770 -46.012 27.416 1.00 50.69 161 ASP A CA 1
ATOM 1245 C C . ASP A 1 161 ? -10.936 -45.891 25.899 1.00 50.69 161 ASP A C 1
ATOM 1247 O O . ASP A 1 161 ? -10.639 -44.865 25.278 1.00 50.69 161 ASP A O 1
ATOM 1251 N N . ASP A 1 162 ? -11.347 -47.018 25.338 1.00 55.97 162 ASP A N 1
ATOM 1252 C CA . ASP A 1 162 ? -11.715 -47.273 23.961 1.00 55.97 162 ASP A CA 1
ATOM 1253 C C . ASP A 1 162 ? -12.739 -46.250 23.443 1.00 55.97 162 ASP A C 1
ATOM 1255 O O . ASP A 1 162 ? -13.749 -45.980 24.091 1.00 55.97 162 ASP A O 1
ATOM 1259 N N . ASN A 1 163 ? -12.499 -45.705 22.252 1.00 54.19 163 ASN A N 1
ATOM 1260 C CA . ASN A 1 163 ? -13.565 -45.373 21.310 1.00 54.19 163 ASN A CA 1
ATOM 1261 C C . ASN A 1 163 ? -13.011 -45.583 19.901 1.00 54.19 163 ASN A C 1
ATOM 1263 O O . ASN A 1 163 ? -12.307 -44.736 19.342 1.00 54.19 163 ASN A O 1
ATOM 1267 N N . ASP A 1 164 ? -13.284 -46.796 19.430 1.00 58.09 164 ASP A N 1
ATOM 1268 C CA . ASP A 1 164 ? -13.539 -47.140 18.039 1.00 58.09 164 ASP A CA 1
ATOM 1269 C C . ASP A 1 164 ? -14.562 -46.181 17.399 1.00 58.09 164 ASP A C 1
ATOM 1271 O O . ASP A 1 164 ? -15.328 -45.523 18.105 1.00 58.09 164 ASP A O 1
ATOM 1275 N N . ASP A 1 165 ? -14.587 -46.202 16.062 1.00 48.09 165 ASP A N 1
ATOM 1276 C CA . ASP A 1 165 ? -15.656 -45.698 15.187 1.00 48.09 165 ASP A CA 1
ATOM 1277 C C . ASP A 1 165 ? -15.695 -44.155 15.034 1.00 48.09 165 ASP A C 1
ATOM 1279 O O . ASP A 1 165 ? -15.771 -43.398 15.993 1.00 48.09 165 ASP A O 1
ATOM 1283 N N . GLU A 1 166 ? -15.592 -43.542 13.855 1.00 56.78 166 GLU A N 1
ATOM 1284 C CA . GLU A 1 166 ? -15.998 -43.954 12.514 1.00 56.78 166 GLU A CA 1
ATOM 1285 C C . GLU A 1 166 ? -15.243 -43.104 11.472 1.00 56.78 166 GLU A C 1
ATOM 1287 O O . GLU A 1 166 ? -14.993 -41.908 11.665 1.00 56.78 166 GLU A O 1
ATOM 1292 N N . ASP A 1 167 ? -14.895 -43.749 10.363 1.00 53.88 167 ASP A N 1
ATOM 1293 C CA . ASP A 1 167 ? -14.460 -43.140 9.112 1.00 53.88 167 ASP A CA 1
ATOM 1294 C C . ASP A 1 167 ? -15.568 -42.229 8.544 1.00 53.88 167 ASP A C 1
ATOM 1296 O O . ASP A 1 167 ? -16.665 -42.704 8.256 1.00 53.88 167 ASP A O 1
ATOM 1300 N N . ASP A 1 168 ? -15.291 -40.937 8.338 1.00 57.38 168 ASP A N 1
ATOM 1301 C CA . ASP A 1 168 ? -16.139 -40.066 7.510 1.00 57.38 168 ASP A CA 1
ATOM 1302 C C . ASP A 1 168 ? -15.296 -39.456 6.383 1.00 57.38 168 ASP A C 1
ATOM 1304 O O . ASP A 1 168 ? -14.634 -38.418 6.517 1.00 57.38 168 ASP A O 1
ATOM 1308 N N . ASP A 1 169 ? -15.285 -40.190 5.271 1.00 55.56 169 ASP A N 1
ATOM 1309 C CA . ASP A 1 169 ? -14.783 -39.795 3.962 1.00 55.56 169 ASP A CA 1
ATOM 1310 C C . ASP A 1 169 ? -15.662 -38.669 3.392 1.00 55.56 169 ASP A C 1
ATOM 1312 O O . ASP A 1 169 ? -16.557 -38.877 2.573 1.00 55.56 169 ASP A O 1
ATOM 1316 N N . GLY A 1 170 ? -15.389 -37.440 3.828 1.00 53.28 170 GLY A N 1
ATOM 1317 C CA . GLY A 1 170 ? -15.981 -36.226 3.274 1.00 53.28 170 GLY A CA 1
ATOM 1318 C C . GLY A 1 170 ? -15.395 -35.868 1.907 1.00 53.28 170 GLY A C 1
ATOM 1319 O O . GLY A 1 170 ? -14.614 -34.922 1.789 1.00 53.28 170 GLY A O 1
ATOM 1320 N N . ASP A 1 171 ? -15.784 -36.635 0.891 1.00 60.06 171 ASP A N 1
ATOM 1321 C CA . ASP A 1 171 ? -15.708 -36.295 -0.530 1.00 60.06 171 ASP A CA 1
ATOM 1322 C C . ASP A 1 171 ? -16.394 -34.936 -0.763 1.00 60.06 171 ASP A C 1
ATOM 1324 O O . ASP A 1 171 ? -17.536 -34.707 -0.360 1.00 60.06 171 ASP A O 1
ATOM 1328 N N . SER A 1 172 ? -15.678 -33.968 -1.327 1.00 54.75 172 SER A N 1
ATOM 1329 C CA . SER A 1 172 ? -16.234 -32.652 -1.655 1.00 54.75 172 SER A CA 1
ATOM 1330 C C . SER A 1 172 ? -15.729 -32.237 -3.023 1.00 54.75 172 SER A C 1
ATOM 1332 O O . SER A 1 172 ? -14.652 -31.660 -3.191 1.00 54.75 172 SER A O 1
ATOM 1334 N N . GLU A 1 173 ? -16.568 -32.627 -3.970 1.00 57.59 173 GLU A N 1
ATOM 1335 C CA . GLU A 1 173 ? -16.562 -32.406 -5.402 1.00 57.59 173 GLU A CA 1
ATOM 1336 C C . GLU A 1 173 ? -16.346 -30.931 -5.791 1.00 57.59 173 GLU A C 1
ATOM 1338 O O . GLU A 1 173 ? -16.968 -30.007 -5.269 1.00 57.59 173 GLU A O 1
ATOM 1343 N N . ASP A 1 174 ? -15.428 -30.742 -6.738 1.00 54.44 174 ASP A N 1
ATOM 1344 C CA . ASP A 1 174 ? -15.584 -29.957 -7.967 1.00 54.44 174 ASP A CA 1
ATOM 1345 C C . ASP A 1 174 ? -16.604 -28.800 -7.982 1.00 54.44 174 ASP A C 1
ATOM 1347 O O . ASP A 1 174 ? -17.727 -28.941 -8.464 1.00 54.44 174 ASP A O 1
ATOM 1351 N N . ASP A 1 175 ? -16.149 -27.587 -7.644 1.00 54.50 175 ASP A N 1
ATOM 1352 C CA . ASP A 1 175 ? -16.849 -26.354 -8.026 1.00 54.50 175 ASP A CA 1
ATOM 1353 C C . ASP A 1 175 ? -16.241 -25.714 -9.289 1.00 54.50 175 ASP A C 1
ATOM 1355 O O . ASP A 1 175 ? -15.299 -24.912 -9.292 1.00 54.50 175 ASP A O 1
ATOM 1359 N N . GLU A 1 176 ? -16.856 -26.104 -10.401 1.00 61.38 176 GLU A N 1
ATOM 1360 C CA . GLU A 1 176 ? -16.737 -25.605 -11.764 1.00 61.38 176 GLU A CA 1
ATOM 1361 C C . GLU A 1 176 ? -17.186 -24.126 -11.874 1.00 61.38 176 GLU A C 1
ATOM 1363 O O . GLU A 1 176 ? -18.365 -23.810 -12.076 1.00 61.38 176 GLU A O 1
ATOM 1368 N N . ILE A 1 177 ? -16.255 -23.163 -11.792 1.00 58.75 177 ILE A N 1
ATOM 1369 C CA . ILE A 1 177 ? -16.589 -21.748 -12.046 1.00 58.75 177 ILE A CA 1
ATOM 1370 C C . ILE A 1 177 ? -16.561 -21.430 -13.547 1.00 58.75 177 ILE A C 1
ATOM 1372 O O . ILE A 1 177 ? -15.525 -21.249 -14.187 1.00 58.75 177 ILE A O 1
ATOM 1376 N N . LYS A 1 178 ? -17.785 -21.298 -14.060 1.00 60.00 178 LYS A N 1
ATOM 1377 C CA . LYS A 1 178 ? -18.213 -20.998 -15.427 1.00 60.00 178 LYS A CA 1
ATOM 1378 C C . LYS A 1 178 ? -17.599 -19.732 -16.038 1.00 60.00 178 LYS A C 1
ATOM 1380 O O . LYS A 1 178 ? -17.761 -18.606 -15.562 1.00 60.00 178 LYS A O 1
ATOM 1385 N N . GLU A 1 179 ? -17.027 -19.951 -17.215 1.00 58.66 179 GLU A N 1
ATOM 1386 C CA . GLU A 1 179 ? -16.588 -19.004 -18.235 1.00 58.66 179 GLU A CA 1
ATOM 1387 C C . GLU A 1 179 ? -17.731 -18.067 -18.696 1.00 58.66 179 GLU A C 1
ATOM 1389 O O . GLU A 1 179 ? -18.667 -18.464 -19.397 1.00 58.66 179 GLU A O 1
ATOM 1394 N N . LYS A 1 180 ? -17.676 -16.778 -18.325 1.00 61.91 180 LYS A N 1
ATOM 1395 C CA . LYS A 1 180 ? -18.614 -15.758 -18.831 1.00 61.91 180 LYS A CA 1
ATOM 1396 C C . LYS A 1 180 ? -18.108 -15.150 -20.141 1.00 61.91 180 LYS A C 1
ATOM 1398 O O . LYS A 1 180 ? -17.217 -14.304 -20.170 1.00 61.91 180 LYS A O 1
ATOM 1403 N N . LYS A 1 181 ? -18.762 -15.570 -21.226 1.00 60.53 181 LYS A N 1
ATOM 1404 C CA . LYS A 1 181 ? -18.646 -15.070 -22.603 1.00 60.53 181 LYS A CA 1
ATOM 1405 C C . LYS A 1 181 ? -18.727 -13.541 -22.713 1.00 60.53 181 LYS A C 1
ATOM 1407 O O . LYS A 1 181 ? -19.684 -12.904 -22.273 1.00 60.53 181 LYS A O 1
ATOM 1412 N N . GLN A 1 182 ? -17.757 -12.989 -23.437 1.00 54.22 182 GLN A N 1
ATOM 1413 C CA . GLN A 1 182 ? -17.710 -11.618 -23.942 1.00 54.22 182 GLN A CA 1
ATOM 1414 C C . GLN A 1 182 ? -18.875 -11.330 -24.909 1.00 54.22 182 GLN A C 1
ATOM 1416 O O . GLN A 1 182 ? -18.983 -11.942 -25.975 1.00 54.22 182 GLN A O 1
ATOM 1421 N N . LYS A 1 183 ? -19.713 -10.334 -24.595 1.00 59.94 183 LYS A N 1
ATOM 1422 C CA . LYS A 1 183 ? -20.639 -9.721 -25.560 1.00 59.94 183 LYS A CA 1
ATOM 1423 C C . LYS A 1 183 ? -19.894 -8.668 -26.390 1.00 59.94 183 LYS A C 1
ATOM 1425 O O . LYS A 1 183 ? -19.612 -7.572 -25.917 1.00 59.94 183 LYS A O 1
ATOM 1430 N N . LYS A 1 184 ? -19.598 -9.000 -27.650 1.00 58.81 184 LYS A N 1
ATOM 1431 C CA . LYS A 1 184 ? -19.167 -8.049 -28.689 1.00 58.81 184 LYS A CA 1
ATOM 1432 C C . LYS A 1 184 ? -20.367 -7.213 -29.145 1.00 58.81 184 LYS A C 1
ATOM 1434 O O . LYS A 1 184 ? -21.201 -7.708 -29.898 1.00 58.81 184 LYS A O 1
ATOM 1439 N N . ASN A 1 185 ? -20.420 -5.938 -28.765 1.00 55.94 185 ASN A N 1
ATOM 1440 C CA . ASN A 1 185 ? -21.318 -4.967 -29.394 1.00 55.94 185 ASN A CA 1
ATOM 1441 C C . ASN A 1 185 ? -20.653 -4.389 -30.654 1.00 55.94 185 ASN A C 1
ATOM 1443 O O . ASN A 1 185 ? -19.780 -3.529 -30.583 1.00 55.94 185 ASN A O 1
ATOM 1447 N N . LYS A 1 186 ? -21.077 -4.876 -31.826 1.00 59.16 186 LYS A N 1
ATOM 1448 C CA . LYS A 1 186 ? -20.799 -4.272 -33.138 1.00 59.16 186 LYS A CA 1
ATOM 1449 C C . LYS A 1 186 ? -21.860 -3.199 -33.404 1.00 59.16 186 LYS A C 1
ATOM 1451 O O . LYS A 1 186 ? -22.915 -3.488 -33.962 1.00 59.16 186 LYS A O 1
ATOM 1456 N N . GLY A 1 187 ? -21.580 -1.960 -33.012 1.00 63.84 187 GLY A N 1
ATOM 1457 C CA . GLY A 1 187 ? -22.352 -0.798 -33.448 1.00 63.84 187 GLY A CA 1
ATOM 1458 C C . GLY A 1 187 ? -22.021 -0.460 -34.901 1.00 63.84 187 GLY A C 1
ATOM 1459 O O . GLY A 1 187 ? -21.023 0.197 -35.175 1.00 63.84 187 GLY A O 1
ATOM 1460 N N . LYS A 1 188 ? -22.842 -0.941 -35.841 1.00 61.94 188 LYS A N 1
ATOM 1461 C CA . LYS A 1 188 ? -22.907 -0.442 -37.221 1.00 61.94 188 LYS A CA 1
ATOM 1462 C C . LYS A 1 188 ? -24.001 0.618 -37.298 1.00 61.94 188 LYS A C 1
ATOM 1464 O O . LYS A 1 188 ? -25.162 0.309 -37.056 1.00 61.94 188 LYS A O 1
ATOM 1469 N N . GLY A 1 189 ? -23.656 1.808 -37.765 1.00 62.00 189 GLY A N 1
ATOM 1470 C CA . GLY A 1 189 ? -24.625 2.749 -38.316 1.00 62.00 189 GLY A CA 1
ATOM 1471 C C . GLY A 1 189 ? -24.091 4.174 -38.312 1.00 62.00 189 GLY A C 1
ATOM 1472 O O . GLY A 1 189 ? -23.331 4.538 -37.431 1.00 62.00 189 GLY A O 1
ATOM 1473 N N . LYS A 1 190 ? -24.441 5.039 -39.254 1.00 63.91 190 LYS A N 1
ATOM 1474 C CA . LYS A 1 190 ? -25.056 4.890 -40.577 1.00 63.91 190 LYS A CA 1
ATOM 1475 C C . LYS A 1 190 ? -24.852 6.271 -41.206 1.00 63.91 190 LYS A C 1
ATOM 1477 O O . LYS A 1 190 ? -25.110 7.271 -40.546 1.00 63.91 190 LYS A O 1
ATOM 1482 N N . LYS A 1 191 ? -24.348 6.312 -42.438 1.00 60.50 191 LYS A N 1
ATOM 1483 C CA . LYS A 1 191 ? -24.216 7.533 -43.239 1.00 60.50 191 LYS A CA 1
ATOM 1484 C C . LYS A 1 191 ? -25.555 8.282 -43.307 1.00 60.50 191 LYS A C 1
ATOM 1486 O O . LYS A 1 191 ? -26.582 7.643 -43.553 1.00 60.50 191 LYS A O 1
ATOM 1491 N N . LYS A 1 192 ? -25.506 9.601 -43.166 1.00 64.12 192 LYS A N 1
ATOM 1492 C CA . LYS A 1 192 ? -26.344 10.550 -43.896 1.00 64.12 192 LYS A CA 1
ATOM 1493 C C . LYS A 1 192 ? -25.432 11.662 -44.381 1.00 64.12 192 LYS A C 1
ATOM 1495 O O . LYS A 1 192 ? -24.552 12.047 -43.583 1.00 64.12 192 LYS A O 1
#

Radius of gyration: 28.36 Å; chains: 1; bounding box: 47×59×109 Å